Protein AF-A0A0S8B1C5-F1 (afdb_monomer_lite)

Radius of gyration: 39.67 Å; chains: 1; bounding box: 100×82×133 Å

Secondary structure (DSSP, 8-state):
-------------HHHHHHHHHHHHHHHHHHHHHHHHHHHHHHHHHHHHH---TT------TT------TT------TT-GGGTTHHHHTTSSSS------------------------------------PPPPP---------TTEEEEEEEEEEETTEEEEEEESGGGTT-BSPPEEE-TT-EEEEEEE-SSSS-B--EEGGGTEEPPPB-STT-EEEEEEE--TT--EEEEEE--STTTTTTT-EEEEEE---

pLDDT: mean 72.94, std 24.3, range [29.61, 98.94]

Sequence (257 aa):
MITKPQVVNRPHGLQWWSVRIAMAVCLLILGLGVIAWLVGQSAGSDLIKQYPALGQLVALSSNSQQVIAEKSGHDIALQQPELVVEAIHQLGETTSAVAQPPTLQIATTSPGLTPPFEVPAVAPSETPQVKPSPTPISSPTPSVPPDQQEFTLRTDFRDGKMIYVGVGGDIEGVVNPTLVVAPGTMVRAILVNGDGITHDLFFPDFDARTAEIGRKEQTAEVTFTVTADQVGTFVYYCTLPGHREAGQEGQFIVSER

Structure (mmCIF, N/CA/C/O backbone):
data_AF-A0A0S8B1C5-F1
#
_entry.id   AF-A0A0S8B1C5-F1
#
loop_
_atom_site.group_PDB
_atom_site.id
_atom_site.type_symbol
_atom_site.label_atom_id
_atom_site.label_alt_id
_atom_site.label_comp_id
_atom_site.label_asym_id
_atom_site.label_entity_id
_atom_site.label_seq_id
_atom_site.pdbx_PDB_ins_code
_atom_site.Cartn_x
_atom_site.Cartn_y
_atom_site.Cartn_z
_atom_site.occupancy
_atom_site.B_iso_or_equiv
_atom_site.auth_seq_id
_atom_site.auth_comp_id
_atom_site.auth_asym_id
_atom_site.auth_atom_id
_atom_site.pdbx_PDB_model_num
ATOM 1 N N . MET A 1 1 ? 7.953 -54.022 -98.652 1.00 45.19 1 MET A N 1
ATOM 2 C CA . MET A 1 1 ? 9.087 -53.294 -98.045 1.00 45.19 1 MET A CA 1
ATOM 3 C C . MET A 1 1 ? 8.500 -52.216 -97.151 1.00 45.19 1 MET A C 1
ATOM 5 O O . MET A 1 1 ? 7.876 -51.303 -97.666 1.00 45.19 1 MET A O 1
ATOM 9 N N . ILE A 1 2 ? 8.570 -52.395 -95.831 1.00 49.09 2 ILE A N 1
ATOM 10 C CA . ILE A 1 2 ? 7.983 -51.475 -94.846 1.00 49.09 2 ILE A CA 1
ATOM 11 C C . ILE A 1 2 ? 9.119 -50.593 -94.329 1.00 49.09 2 ILE A C 1
ATOM 13 O O . ILE A 1 2 ? 9.993 -51.059 -93.600 1.00 49.09 2 ILE A O 1
ATOM 17 N N . THR A 1 3 ? 9.138 -49.335 -94.752 1.00 53.88 3 THR A N 1
ATOM 18 C CA . THR A 1 3 ? 10.067 -48.311 -94.270 1.00 53.88 3 THR A CA 1
ATOM 19 C C . THR A 1 3 ? 9.580 -47.791 -92.921 1.00 53.88 3 THR A C 1
ATOM 21 O O . THR A 1 3 ? 8.537 -47.153 -92.810 1.00 53.88 3 THR A O 1
ATOM 24 N N . LYS A 1 4 ? 10.337 -48.099 -91.866 1.00 55.00 4 LYS A N 1
ATOM 25 C CA . LYS A 1 4 ? 10.095 -47.612 -90.505 1.00 55.00 4 LYS A CA 1
ATOM 26 C C . LYS A 1 4 ? 10.414 -46.105 -90.451 1.00 55.00 4 LYS A C 1
ATOM 28 O O . LYS A 1 4 ? 11.504 -45.731 -90.892 1.00 55.00 4 LYS A O 1
ATOM 33 N N . PRO A 1 5 ? 9.526 -45.238 -89.930 1.00 60.69 5 PRO A N 1
ATOM 34 C CA . PRO A 1 5 ? 9.819 -43.814 -89.824 1.00 60.69 5 PRO A CA 1
ATOM 35 C C . PRO A 1 5 ? 10.960 -43.595 -88.825 1.00 60.69 5 PRO A C 1
ATOM 37 O O . PRO A 1 5 ? 10.934 -44.098 -87.701 1.00 60.69 5 PRO A O 1
ATOM 40 N N . GLN A 1 6 ? 11.985 -42.864 -89.258 1.00 58.41 6 GLN A N 1
ATOM 41 C CA . GLN A 1 6 ? 13.095 -42.445 -88.411 1.00 58.41 6 GLN A CA 1
ATOM 42 C C . GLN A 1 6 ? 12.587 -41.370 -87.443 1.00 58.41 6 GLN A C 1
ATOM 44 O O . GLN A 1 6 ? 12.205 -40.277 -87.860 1.00 58.41 6 GLN A O 1
ATOM 49 N N . VAL A 1 7 ? 12.565 -41.685 -86.147 1.00 62.72 7 VAL A N 1
ATOM 50 C CA . VAL A 1 7 ? 12.299 -40.704 -85.089 1.00 62.72 7 VAL A CA 1
ATOM 51 C C . VAL A 1 7 ? 13.515 -39.785 -85.005 1.00 62.72 7 VAL A C 1
ATOM 53 O O . VAL A 1 7 ? 14.578 -40.184 -84.532 1.00 62.72 7 VAL A O 1
ATOM 56 N N . VAL A 1 8 ? 13.370 -38.554 -85.495 1.00 60.53 8 VAL A N 1
ATOM 57 C CA . VAL A 1 8 ? 14.394 -37.512 -85.363 1.00 60.53 8 VAL A CA 1
ATOM 58 C C . VAL A 1 8 ? 14.416 -37.055 -83.908 1.00 60.53 8 VAL A C 1
ATOM 60 O O . VAL A 1 8 ? 13.614 -36.224 -83.486 1.00 60.53 8 VAL A O 1
ATOM 63 N N . ASN A 1 9 ? 15.338 -37.617 -83.134 1.00 59.91 9 ASN A N 1
ATOM 64 C CA . ASN A 1 9 ? 15.596 -37.192 -81.768 1.00 59.91 9 ASN A CA 1
ATOM 65 C C . ASN A 1 9 ? 16.406 -35.886 -81.825 1.00 59.91 9 ASN A C 1
ATOM 67 O O . ASN A 1 9 ? 17.614 -35.906 -82.060 1.00 59.91 9 ASN A O 1
ATOM 71 N N . ARG A 1 10 ? 15.738 -34.731 -81.704 1.00 62.69 10 ARG A N 1
ATOM 72 C CA . ARG A 1 10 ? 16.422 -33.429 -81.641 1.00 62.69 10 ARG A CA 1
ATOM 73 C C . ARG A 1 10 ? 17.019 -33.269 -80.237 1.00 62.69 10 ARG A C 1
ATOM 75 O O . ARG A 1 10 ? 16.242 -33.210 -79.286 1.00 62.69 10 ARG A O 1
ATOM 82 N N . PRO A 1 11 ? 18.350 -33.189 -80.066 1.00 59.84 11 PRO A N 1
ATOM 83 C CA . PRO A 1 11 ? 18.926 -32.937 -78.753 1.00 59.84 11 PRO A CA 1
ATOM 84 C C . PRO A 1 11 ? 18.474 -31.552 -78.281 1.00 59.84 11 PRO A C 1
ATOM 86 O O . PRO A 1 11 ? 18.684 -30.548 -78.964 1.00 59.84 11 PRO A O 1
ATOM 89 N N . HIS A 1 12 ? 17.806 -31.496 -77.131 1.00 64.44 12 HIS A N 1
ATOM 90 C CA . HIS A 1 12 ? 17.427 -30.235 -76.508 1.00 64.44 12 HIS A CA 1
ATOM 91 C C . HIS A 1 12 ? 18.705 -29.472 -76.142 1.00 64.44 12 HIS A C 1
ATOM 93 O O . HIS A 1 12 ? 19.436 -29.868 -75.237 1.00 64.44 12 HIS A O 1
ATOM 99 N N . GLY A 1 13 ? 18.998 -28.408 -76.895 1.00 66.88 13 GLY A N 1
ATOM 100 C CA . GLY A 1 13 ? 20.177 -27.575 -76.683 1.00 66.88 13 GLY A CA 1
ATOM 101 C C . GLY A 1 13 ? 20.188 -26.928 -75.298 1.00 66.88 13 GLY A C 1
ATOM 102 O O . GLY A 1 13 ? 19.155 -26.823 -74.638 1.00 66.88 13 GLY A O 1
ATOM 103 N N . LEU A 1 14 ? 21.363 -26.458 -74.879 1.00 63.81 14 LEU A N 1
ATOM 104 C CA . LEU A 1 14 ? 21.627 -25.851 -73.568 1.00 63.81 14 LEU A CA 1
ATOM 105 C C . LEU A 1 14 ? 20.573 -24.798 -73.157 1.00 63.81 14 LEU A C 1
ATOM 107 O O . LEU A 1 14 ? 20.178 -24.740 -71.998 1.00 63.81 14 LEU A O 1
ATOM 111 N N . GLN A 1 15 ? 20.025 -24.055 -74.125 1.00 67.06 15 GLN A N 1
ATOM 112 C CA . GLN A 1 15 ? 18.958 -23.069 -73.918 1.00 67.06 15 GLN A CA 1
ATOM 113 C C . GLN A 1 15 ? 17.639 -23.664 -73.391 1.00 67.06 15 GLN A C 1
ATOM 115 O O . GLN A 1 15 ? 16.943 -23.019 -72.611 1.00 67.06 15 GLN A O 1
ATOM 120 N N . TRP A 1 16 ? 17.297 -24.901 -73.758 1.00 67.69 16 TRP A N 1
ATOM 121 C CA . TRP A 1 16 ? 16.102 -25.588 -73.256 1.00 67.69 16 TRP A CA 1
ATOM 122 C C . TRP A 1 16 ? 16.240 -25.953 -71.774 1.00 67.69 16 TRP A C 1
ATOM 124 O O . TRP A 1 16 ? 15.289 -25.812 -71.005 1.00 67.69 16 TRP A O 1
ATOM 134 N N . TRP A 1 17 ? 17.440 -26.361 -71.355 1.00 68.00 17 TRP A N 1
ATOM 135 C CA . TRP A 1 17 ? 17.747 -26.610 -69.947 1.00 68.00 17 TRP A CA 1
ATOM 136 C C . TRP A 1 17 ? 17.764 -25.315 -69.135 1.00 68.00 17 TRP A C 1
ATOM 138 O O . TRP A 1 17 ? 17.164 -25.268 -68.063 1.00 68.00 17 TRP A O 1
ATOM 148 N N . SER A 1 18 ? 18.354 -24.241 -69.668 1.00 73.12 18 SER A N 1
ATOM 149 C CA . SER A 1 18 ? 18.382 -22.935 -68.997 1.00 73.12 18 SER A CA 1
ATOM 150 C C . SER A 1 18 ? 16.980 -22.388 -68.716 1.00 73.12 18 SER A C 1
ATOM 152 O O . SER A 1 18 ? 16.718 -21.933 -67.605 1.00 73.12 18 SER A O 1
ATOM 154 N N . VAL A 1 19 ? 16.052 -22.488 -69.675 1.00 80.12 19 VAL A N 1
ATOM 155 C CA . VAL A 1 19 ? 14.668 -22.013 -69.492 1.00 80.12 19 VAL A CA 1
ATOM 156 C C . VAL A 1 19 ? 13.924 -22.837 -68.438 1.00 80.12 19 VAL A C 1
ATOM 158 O O . VAL A 1 19 ? 13.207 -22.277 -67.612 1.00 80.12 19 VAL A O 1
ATOM 161 N N . ARG A 1 20 ? 14.112 -24.162 -68.402 1.00 80.12 20 ARG A N 1
ATOM 162 C CA . ARG A 1 20 ? 13.442 -25.017 -67.406 1.00 80.12 20 ARG A CA 1
ATOM 163 C C . ARG A 1 20 ? 13.992 -24.825 -65.997 1.00 80.12 20 ARG A C 1
ATOM 165 O O . ARG A 1 20 ? 13.208 -24.819 -65.051 1.00 80.12 20 ARG A O 1
ATOM 172 N N . ILE A 1 21 ? 15.301 -24.616 -65.860 1.00 83.25 21 ILE A N 1
ATOM 173 C CA . ILE A 1 21 ? 15.921 -24.292 -64.570 1.00 83.25 21 ILE A CA 1
ATOM 174 C C . ILE A 1 21 ? 15.428 -22.926 -64.082 1.00 83.25 21 ILE A C 1
ATOM 176 O O . ILE A 1 21 ? 15.002 -22.816 -62.937 1.00 83.25 21 ILE A O 1
ATOM 180 N N . ALA A 1 22 ? 15.402 -21.908 -64.949 1.00 83.38 22 ALA A N 1
ATOM 181 C CA . ALA A 1 22 ? 14.905 -20.582 -64.587 1.00 83.38 22 ALA A CA 1
ATOM 182 C C . ALA A 1 22 ? 13.436 -20.619 -64.126 1.00 83.38 22 ALA A C 1
ATOM 184 O O . ALA A 1 22 ? 13.095 -20.023 -63.106 1.00 83.38 22 ALA A O 1
ATOM 185 N N . MET A 1 23 ? 12.580 -21.378 -64.819 1.00 85.06 23 MET A N 1
ATOM 186 C CA . MET A 1 23 ? 11.180 -21.564 -64.421 1.00 85.06 23 MET A CA 1
ATOM 187 C C . MET A 1 23 ? 11.043 -22.295 -63.079 1.00 85.06 23 MET A C 1
ATOM 189 O O . MET A 1 23 ? 10.234 -21.891 -62.248 1.00 85.06 23 MET A O 1
ATOM 193 N N . ALA A 1 24 ? 11.845 -23.336 -62.832 1.00 86.69 24 ALA A N 1
ATOM 194 C CA . ALA A 1 24 ? 11.823 -24.065 -61.563 1.00 86.69 24 ALA A CA 1
ATOM 195 C C . ALA A 1 24 ? 12.279 -23.189 -60.383 1.00 86.69 24 ALA A C 1
ATOM 197 O O . ALA A 1 24 ? 11.642 -23.199 -59.333 1.00 86.69 24 ALA A O 1
ATOM 198 N N . VAL A 1 25 ? 13.334 -22.388 -60.570 1.00 89.75 25 VAL A N 1
ATOM 199 C CA . VAL A 1 25 ? 13.818 -21.433 -59.560 1.00 89.75 25 VAL A CA 1
ATOM 200 C C . VAL A 1 25 ? 12.777 -20.345 -59.295 1.00 89.75 25 VAL A C 1
ATOM 202 O O . VAL A 1 25 ? 12.513 -20.023 -58.140 1.00 89.75 25 VAL A O 1
ATOM 205 N N . CYS A 1 26 ? 12.127 -19.824 -60.339 1.00 89.38 26 CYS A N 1
ATOM 206 C CA . CYS A 1 26 ? 11.073 -18.822 -60.193 1.00 89.38 26 CYS A CA 1
ATOM 207 C C . CYS A 1 26 ? 9.877 -19.365 -59.390 1.00 89.38 26 CYS A C 1
ATOM 209 O O . CYS A 1 26 ? 9.409 -18.705 -58.465 1.00 89.38 26 CYS A O 1
ATOM 211 N N . LEU A 1 27 ? 9.441 -20.601 -59.661 1.00 91.25 27 LEU A N 1
ATOM 212 C CA . LEU A 1 27 ? 8.375 -21.255 -58.893 1.00 91.25 27 LEU A CA 1
ATOM 213 C C . LEU A 1 27 ? 8.768 -21.512 -57.431 1.00 91.25 27 LEU A C 1
ATOM 215 O O . LEU A 1 27 ? 7.936 -21.345 -56.542 1.00 91.25 27 LEU A O 1
ATOM 219 N N . LEU A 1 28 ? 10.029 -21.868 -57.168 1.00 90.94 28 LEU A N 1
ATOM 220 C CA . LEU A 1 28 ? 10.547 -22.039 -55.808 1.00 90.94 28 LEU A CA 1
ATOM 221 C C . LEU A 1 28 ? 10.536 -20.720 -55.025 1.00 90.94 2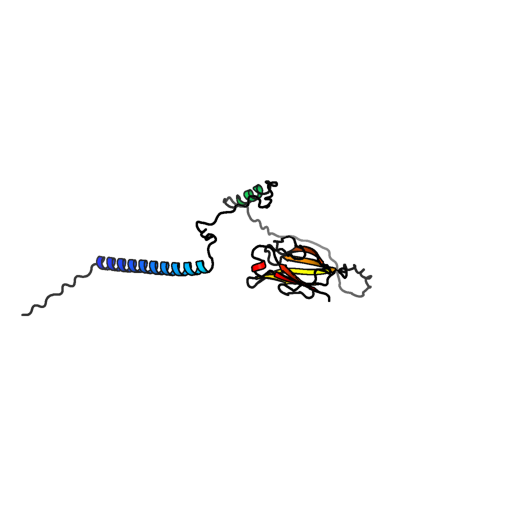8 LEU A C 1
ATOM 223 O O . LEU A 1 28 ? 10.084 -20.691 -53.883 1.00 90.94 28 LEU A O 1
ATOM 227 N N . ILE A 1 29 ? 10.975 -19.624 -55.648 1.00 90.69 29 ILE A N 1
ATOM 228 C CA . ILE A 1 29 ? 10.978 -18.291 -55.029 1.00 90.69 29 ILE A CA 1
ATOM 229 C C . ILE A 1 29 ? 9.547 -17.826 -54.736 1.00 90.69 29 ILE A C 1
ATOM 231 O O . ILE A 1 29 ? 9.270 -17.352 -53.635 1.00 90.69 29 ILE A O 1
ATOM 235 N N . LEU A 1 30 ? 8.620 -18.010 -55.683 1.00 91.94 30 LEU A N 1
ATOM 236 C CA . LEU A 1 30 ? 7.208 -17.677 -55.479 1.00 91.94 30 LEU A CA 1
ATOM 237 C C . LEU A 1 30 ? 6.582 -18.521 -54.359 1.00 91.94 30 LEU A C 1
ATOM 239 O O . LEU A 1 30 ? 5.872 -17.982 -53.514 1.00 91.94 30 LEU A O 1
ATOM 243 N N . GLY A 1 31 ? 6.889 -19.820 -54.303 1.00 91.31 31 GLY A N 1
ATOM 244 C CA . GLY A 1 31 ? 6.427 -20.708 -53.235 1.00 91.31 31 GLY A CA 1
ATOM 245 C C . GLY A 1 31 ? 6.935 -20.291 -51.853 1.00 91.31 31 GLY A C 1
ATOM 246 O O . GLY A 1 31 ? 6.148 -20.201 -50.912 1.00 91.31 31 GLY A O 1
ATOM 247 N N . LEU A 1 32 ? 8.226 -19.963 -51.732 1.00 91.69 32 LEU A N 1
ATOM 248 C CA . LEU A 1 32 ? 8.809 -19.463 -50.482 1.00 91.69 32 LEU A CA 1
ATOM 249 C C . LEU A 1 32 ? 8.191 -18.125 -50.053 1.00 91.69 32 LEU A C 1
ATOM 251 O O . LEU A 1 32 ? 7.929 -17.934 -48.868 1.00 91.69 32 LEU A O 1
ATOM 255 N N . GLY A 1 33 ? 7.895 -17.231 -51.002 1.00 89.62 33 GLY A N 1
ATOM 256 C CA . GLY A 1 33 ? 7.201 -15.970 -50.727 1.00 89.62 33 GLY A CA 1
ATOM 257 C C . GLY A 1 33 ? 5.788 -16.173 -50.172 1.00 89.62 33 GLY A C 1
ATOM 258 O O . GLY A 1 33 ? 5.412 -15.520 -49.201 1.00 89.62 33 GLY A O 1
ATOM 259 N N . VAL A 1 34 ? 5.024 -17.120 -50.727 1.00 89.50 34 VAL A N 1
ATOM 260 C CA . VAL A 1 34 ? 3.681 -17.464 -50.224 1.00 89.50 34 VAL A CA 1
ATOM 261 C C . VAL A 1 34 ? 3.753 -18.069 -48.822 1.00 89.50 34 VAL A C 1
ATOM 263 O O . VAL A 1 34 ? 2.958 -17.699 -47.962 1.00 89.50 34 VAL A O 1
ATOM 266 N N . ILE A 1 35 ? 4.723 -18.948 -48.557 1.00 85.31 35 ILE A N 1
ATOM 267 C CA . ILE A 1 35 ? 4.921 -19.534 -47.222 1.00 85.31 35 ILE A CA 1
ATOM 268 C C . ILE A 1 35 ? 5.288 -18.445 -46.206 1.00 85.31 35 ILE A C 1
ATOM 270 O O . ILE A 1 35 ? 4.682 -18.384 -45.139 1.00 85.31 35 ILE A O 1
ATOM 274 N N . ALA A 1 36 ? 6.218 -17.545 -46.542 1.00 81.69 36 ALA A N 1
ATOM 275 C CA . ALA A 1 36 ? 6.588 -16.427 -45.676 1.00 81.69 36 ALA A CA 1
ATOM 276 C C . ALA A 1 36 ? 5.401 -15.483 -45.407 1.00 81.69 36 ALA A C 1
ATOM 278 O O . ALA A 1 36 ? 5.208 -15.041 -44.276 1.00 81.69 36 ALA A O 1
ATOM 279 N N . TRP A 1 37 ? 4.564 -15.219 -46.414 1.00 80.44 37 TRP A N 1
ATOM 280 C CA . TRP A 1 37 ? 3.353 -14.407 -46.267 1.00 80.44 37 TRP A CA 1
ATOM 281 C C . TRP A 1 37 ? 2.279 -15.082 -45.396 1.00 80.44 37 TRP A C 1
ATOM 283 O O . TRP A 1 37 ? 1.629 -14.413 -44.592 1.00 80.44 37 TRP A O 1
ATOM 293 N N . LEU A 1 38 ? 2.112 -16.403 -45.508 1.00 79.75 38 LEU A N 1
ATOM 294 C CA . LEU A 1 38 ? 1.193 -17.175 -44.664 1.00 79.75 38 LEU A CA 1
ATOM 295 C C . LEU A 1 38 ? 1.660 -17.220 -43.200 1.00 79.75 38 LEU A C 1
ATOM 297 O O . LEU A 1 38 ? 0.854 -16.991 -42.301 1.00 79.75 38 LEU A O 1
ATOM 301 N N . VAL A 1 39 ? 2.957 -17.439 -42.957 1.00 77.44 39 VAL A N 1
ATOM 302 C CA . VAL A 1 39 ? 3.548 -17.393 -41.604 1.00 77.44 39 VAL A CA 1
ATOM 303 C C . VAL A 1 39 ? 3.475 -15.977 -41.014 1.00 77.44 39 VAL A C 1
ATOM 305 O O . VAL A 1 39 ? 3.194 -15.810 -39.828 1.00 77.44 39 VAL A O 1
ATOM 308 N N . GLY A 1 40 ? 3.657 -14.940 -41.838 1.00 71.06 40 GLY A N 1
ATOM 309 C CA . GLY A 1 40 ? 3.477 -13.547 -41.422 1.00 71.06 40 GLY A CA 1
ATOM 310 C C . GLY A 1 40 ? 2.039 -13.226 -40.998 1.00 71.06 40 GLY A C 1
ATOM 311 O O . GLY A 1 40 ? 1.833 -12.527 -40.007 1.00 71.06 40 GLY A O 1
ATOM 312 N N . GLN A 1 41 ? 1.037 -13.779 -41.689 1.00 72.56 41 GLN A N 1
ATOM 313 C CA . GLN A 1 41 ? -0.368 -13.629 -41.295 1.00 72.56 41 GLN A CA 1
ATOM 314 C C . GLN A 1 41 ? -0.706 -14.335 -39.980 1.00 72.56 41 GLN A C 1
ATOM 316 O O . GLN A 1 41 ? -1.428 -13.757 -39.166 1.00 72.56 41 GLN A O 1
ATOM 321 N N . SER A 1 42 ? -0.185 -15.545 -39.738 1.00 65.69 42 SER A N 1
ATOM 322 C CA . SER A 1 42 ? -0.440 -16.242 -38.470 1.00 65.69 42 SER A CA 1
ATOM 323 C C . SER A 1 42 ? 0.204 -15.504 -37.293 1.00 65.69 42 SER A C 1
ATOM 325 O O . SER A 1 42 ? -0.474 -15.234 -36.304 1.00 65.69 42 SER A O 1
ATOM 327 N N . ALA A 1 43 ? 1.462 -15.069 -37.440 1.00 58.03 43 ALA A N 1
ATOM 328 C CA . ALA A 1 43 ? 2.175 -14.316 -36.406 1.00 58.03 43 ALA A CA 1
ATOM 329 C C . ALA A 1 43 ? 1.524 -12.952 -36.104 1.00 58.03 43 ALA A C 1
ATOM 331 O O . ALA A 1 43 ? 1.434 -12.555 -34.943 1.00 58.03 43 ALA A O 1
ATOM 332 N N . GLY A 1 44 ? 1.010 -12.251 -37.122 1.00 55.59 44 GLY A N 1
ATOM 333 C CA . GLY A 1 44 ? 0.262 -11.005 -36.924 1.00 55.59 44 GLY A CA 1
ATOM 334 C C . GLY A 1 44 ? -1.046 -11.205 -36.150 1.00 55.59 44 GLY A C 1
ATOM 335 O O . GLY A 1 44 ? -1.416 -10.359 -35.341 1.00 55.59 44 GLY A O 1
ATOM 336 N N . SER A 1 45 ? -1.727 -12.339 -36.343 1.00 58.41 45 SER A N 1
ATOM 337 C CA . SER A 1 45 ? -3.011 -12.614 -35.685 1.00 58.41 45 SER A CA 1
ATOM 338 C C . SER A 1 45 ? -2.888 -12.958 -34.197 1.00 58.41 45 SER A C 1
ATOM 340 O O . SER A 1 45 ? -3.776 -12.606 -33.419 1.00 58.41 45 SER A O 1
ATOM 342 N N . ASP A 1 46 ? -1.781 -13.582 -33.788 1.00 57.72 46 ASP A N 1
ATOM 343 C CA . ASP A 1 46 ? -1.532 -13.932 -32.386 1.00 57.72 46 ASP A CA 1
ATOM 344 C C . ASP A 1 46 ? -0.979 -12.738 -31.593 1.00 57.72 46 ASP A C 1
ATOM 346 O O . ASP A 1 46 ? -1.385 -12.512 -30.453 1.00 57.72 46 ASP A O 1
ATOM 350 N N . LEU A 1 47 ? -0.162 -11.882 -32.222 1.00 51.31 47 LEU A N 1
ATOM 351 C CA . LEU A 1 47 ? 0.319 -10.646 -31.595 1.00 51.31 47 LEU A CA 1
ATOM 352 C C . LEU A 1 47 ? -0.797 -9.611 -31.382 1.00 51.31 47 LEU A C 1
ATOM 354 O O . LEU A 1 47 ? -0.803 -8.944 -30.353 1.00 51.31 47 LEU A O 1
ATOM 358 N N . ILE A 1 48 ? -1.776 -9.512 -32.291 1.00 53.38 48 ILE A N 1
ATOM 359 C CA . ILE A 1 48 ? -2.933 -8.605 -32.138 1.00 53.38 48 ILE A CA 1
ATOM 360 C C . ILE A 1 48 ? -3.876 -9.063 -31.014 1.00 53.38 48 ILE A C 1
ATOM 362 O O . ILE A 1 48 ? -4.488 -8.231 -30.348 1.00 53.38 48 ILE A O 1
ATOM 366 N N . LYS A 1 49 ? -3.986 -10.374 -30.766 1.00 55.38 49 LYS A N 1
ATOM 367 C CA . LYS A 1 49 ? -4.768 -10.903 -29.635 1.00 55.38 49 LYS A CA 1
ATOM 368 C C . LYS A 1 49 ? -4.072 -10.687 -28.293 1.00 55.38 49 LYS A C 1
ATOM 370 O O . LYS A 1 49 ? -4.754 -10.552 -27.283 1.00 55.38 49 LYS A O 1
ATOM 375 N N . GLN A 1 50 ? -2.740 -10.668 -28.288 1.00 51.66 50 GLN A N 1
ATOM 376 C CA . GLN A 1 50 ? -1.941 -10.535 -27.072 1.00 51.66 50 GLN A CA 1
ATOM 377 C C . GLN A 1 50 ? -1.591 -9.076 -26.733 1.00 51.66 50 GLN A C 1
ATOM 379 O O . GLN A 1 50 ? -1.397 -8.760 -25.562 1.00 51.66 50 GLN A O 1
ATOM 384 N N . TYR A 1 51 ? -1.583 -8.181 -27.729 1.00 51.84 51 TYR A N 1
ATOM 385 C CA . TYR A 1 51 ? -1.332 -6.746 -27.575 1.00 51.84 51 TYR A CA 1
ATOM 386 C C . TYR A 1 51 ? -2.217 -5.928 -28.537 1.00 51.84 51 TYR A C 1
ATOM 388 O O . TYR A 1 51 ? -1.801 -5.641 -29.665 1.00 51.84 51 TYR A O 1
ATOM 396 N N . PRO A 1 52 ? -3.433 -5.504 -28.144 1.00 53.38 52 PRO A N 1
ATOM 397 C CA . PRO A 1 52 ? -4.143 -4.493 -28.917 1.00 53.38 52 PRO A CA 1
ATOM 398 C C . PRO A 1 52 ? -3.335 -3.186 -28.878 1.00 53.38 52 PRO A C 1
ATOM 400 O O . PRO A 1 52 ? -2.989 -2.683 -27.810 1.00 53.38 52 PRO A O 1
ATOM 403 N N . ALA A 1 53 ? -2.991 -2.645 -30.047 1.00 50.81 53 ALA A N 1
ATOM 404 C CA . ALA A 1 53 ? -2.221 -1.410 -30.146 1.00 50.81 53 ALA A CA 1
ATOM 405 C C . ALA A 1 53 ? -2.956 -0.224 -29.484 1.00 50.81 53 ALA A C 1
ATOM 407 O O . ALA A 1 53 ? -4.175 -0.087 -29.615 1.00 50.81 53 ALA A O 1
ATOM 408 N N . LEU A 1 54 ? -2.180 0.675 -28.862 1.00 45.69 54 LEU A N 1
ATOM 409 C CA . LEU A 1 54 ? -2.554 1.953 -28.217 1.00 45.69 54 LEU A CA 1
ATOM 410 C C . LEU A 1 54 ? -3.153 3.014 -29.179 1.00 45.69 54 LEU A C 1
ATOM 412 O O . LEU A 1 54 ? -2.908 4.209 -29.042 1.00 45.69 54 LEU A O 1
ATOM 416 N N . GLY A 1 55 ? -3.920 2.593 -30.184 1.00 46.06 55 GLY A N 1
ATOM 417 C CA . GLY A 1 55 ? -4.491 3.460 -31.218 1.00 46.06 55 GLY A CA 1
ATOM 418 C C . GLY A 1 55 ? -5.926 3.125 -31.624 1.00 46.06 55 GLY A C 1
ATOM 419 O O . GLY A 1 55 ? -6.519 3.893 -32.372 1.00 46.06 55 GLY A O 1
ATOM 420 N N . GLN A 1 56 ? -6.527 2.041 -31.121 1.00 41.72 56 GLN A N 1
ATOM 421 C CA . GLN A 1 56 ? -7.975 1.829 -31.246 1.00 41.72 56 GLN A CA 1
ATOM 422 C C . GLN A 1 56 ? -8.705 2.363 -30.016 1.00 41.72 56 GLN A C 1
ATOM 424 O O . GLN A 1 56 ? -9.434 1.667 -29.314 1.00 41.72 56 GLN A O 1
ATOM 429 N N . LEU A 1 57 ? -8.501 3.659 -29.785 1.00 39.53 57 LEU A N 1
ATOM 430 C CA . LEU A 1 57 ? -9.507 4.478 -29.139 1.00 39.53 57 LEU A CA 1
ATOM 431 C C . LEU A 1 57 ? -10.775 4.366 -29.982 1.00 39.53 57 LEU A C 1
ATOM 433 O O . LEU A 1 57 ? -10.774 4.711 -31.160 1.00 39.53 57 LEU A O 1
ATOM 437 N N . VAL A 1 58 ? -11.816 3.821 -29.358 1.00 42.25 58 VAL A N 1
ATOM 438 C CA . VAL A 1 58 ? -13.202 4.270 -29.478 1.00 42.25 58 VAL A CA 1
ATOM 439 C C . VAL A 1 58 ? -13.530 4.816 -30.867 1.00 42.25 58 VAL A C 1
ATOM 441 O O . VAL A 1 58 ? -13.342 5.997 -31.157 1.00 42.25 58 VAL A O 1
ATOM 444 N N . ALA A 1 59 ? -14.103 3.957 -31.709 1.00 42.06 59 ALA A N 1
ATOM 445 C CA . ALA A 1 59 ? -15.018 4.422 -32.735 1.00 42.06 59 ALA A CA 1
ATOM 446 C C . ALA A 1 59 ? -16.118 5.222 -32.019 1.00 42.06 59 ALA A C 1
ATOM 448 O O . ALA A 1 59 ? -17.072 4.662 -31.478 1.00 42.06 59 ALA A O 1
ATOM 449 N N . LEU A 1 60 ? -15.923 6.538 -31.943 1.00 39.72 60 LEU A N 1
ATOM 450 C CA . LEU A 1 60 ? -16.940 7.481 -31.527 1.00 39.72 60 LEU A CA 1
ATOM 451 C C . LEU A 1 60 ? -18.087 7.302 -32.518 1.00 39.72 60 LEU A C 1
ATOM 453 O O . LEU A 1 60 ? -17.984 7.641 -33.697 1.00 39.72 60 LEU A O 1
ATOM 457 N N . SER A 1 61 ? -19.162 6.687 -32.029 1.00 48.06 61 SER A N 1
ATOM 458 C CA . SER A 1 61 ? -20.477 6.754 -32.650 1.00 48.06 61 SER A CA 1
ATOM 459 C C . SER A 1 61 ? -20.728 8.202 -33.057 1.00 48.06 61 SER A C 1
ATOM 461 O O . SER A 1 61 ? -20.555 9.115 -32.249 1.00 48.06 61 SER A O 1
ATOM 463 N N . SER A 1 62 ? -21.141 8.416 -34.304 1.00 49.66 62 SER A N 1
ATOM 464 C CA . SER A 1 62 ? -21.297 9.729 -34.942 1.00 49.66 62 SER A CA 1
ATOM 465 C C . SER A 1 62 ? -22.342 10.653 -34.286 1.00 49.66 62 SER A C 1
ATOM 467 O O . SER A 1 62 ? -22.670 11.687 -34.853 1.00 49.66 62 SER A O 1
ATOM 469 N N . ASN A 1 63 ? -22.859 10.291 -33.106 1.00 49.69 63 ASN A N 1
ATOM 470 C CA . ASN A 1 63 ? -23.852 11.023 -32.323 1.00 49.69 63 ASN A CA 1
ATOM 471 C C . ASN A 1 63 ? -23.465 11.233 -30.842 1.00 49.69 63 ASN A C 1
ATOM 473 O O . ASN A 1 63 ? -24.320 11.639 -30.056 1.00 49.69 63 ASN A O 1
ATOM 477 N N . SER A 1 64 ? -22.226 10.968 -30.404 1.00 46.03 64 SER A N 1
ATOM 478 C CA . SER A 1 64 ? -21.838 11.292 -29.020 1.00 46.03 64 SER A CA 1
ATOM 479 C C . SER A 1 64 ? -21.473 12.773 -28.884 1.00 46.03 64 SER A C 1
ATOM 481 O O . SER A 1 64 ? -20.467 13.227 -29.428 1.00 46.03 64 SER A O 1
ATOM 483 N N . GLN A 1 65 ? -22.286 13.523 -28.142 1.00 46.66 65 GLN A N 1
ATOM 484 C CA . GLN A 1 65 ? -22.035 14.923 -27.813 1.00 46.66 65 GLN A CA 1
ATOM 485 C C . GLN A 1 65 ? -20.822 15.021 -26.872 1.00 46.66 65 GLN A C 1
ATOM 487 O O . GLN A 1 65 ? -20.842 14.496 -25.759 1.00 46.66 65 GLN A O 1
ATOM 492 N N . GLN A 1 66 ? -19.750 15.666 -27.334 1.00 46.22 66 GLN A N 1
ATOM 493 C CA . GLN A 1 66 ? -18.550 15.920 -26.540 1.00 46.22 66 GLN A CA 1
ATOM 494 C C . GLN A 1 66 ? -18.870 16.962 -25.461 1.00 46.22 66 GLN A C 1
ATOM 496 O O . GLN A 1 66 ? -19.203 18.103 -25.778 1.00 46.22 66 GLN A O 1
ATOM 501 N N . VAL A 1 67 ? -18.760 16.584 -24.188 1.00 45.16 67 VAL A N 1
ATOM 502 C CA . VAL A 1 67 ? -18.822 17.530 -23.067 1.00 45.16 67 VAL A CA 1
ATOM 503 C C . VAL A 1 67 ? -17.390 17.897 -22.690 1.00 45.16 67 VAL A C 1
ATOM 505 O O . VAL A 1 67 ? -16.644 17.063 -22.184 1.00 45.16 67 VAL A O 1
ATOM 508 N N . ILE A 1 68 ? -16.993 19.138 -22.974 1.00 54.22 68 ILE A N 1
ATOM 509 C CA . ILE A 1 68 ? -15.704 19.700 -22.557 1.00 54.22 68 ILE A CA 1
ATOM 510 C C . ILE A 1 68 ? -15.893 20.275 -21.152 1.00 54.22 68 ILE A C 1
ATOM 512 O O . ILE A 1 68 ? -16.677 21.200 -20.951 1.00 54.22 68 ILE A O 1
ATOM 516 N N . ALA A 1 69 ? -15.198 19.714 -20.165 1.00 48.50 69 ALA A N 1
ATOM 517 C CA . ALA A 1 69 ? -15.178 20.263 -18.816 1.00 48.50 69 ALA A CA 1
ATOM 518 C C . ALA A 1 69 ? -14.190 21.441 -18.761 1.00 48.50 69 ALA A C 1
ATOM 520 O O . ALA A 1 69 ? -12.991 21.246 -18.593 1.00 48.50 69 ALA A O 1
ATOM 521 N N . GLU A 1 70 ? -14.688 22.673 -18.876 1.00 47.06 70 GLU A N 1
ATOM 522 C CA . GLU A 1 70 ? -13.870 23.902 -18.836 1.00 47.06 70 GLU A CA 1
ATOM 523 C C . GLU A 1 70 ? -13.327 24.252 -17.432 1.00 47.06 70 GLU A C 1
ATOM 525 O O . GLU A 1 7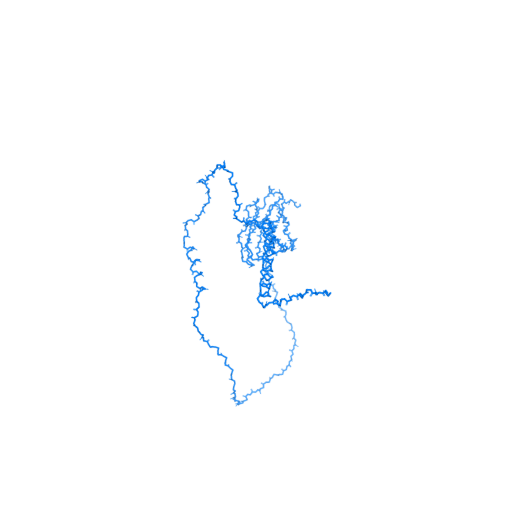0 ? -12.696 25.288 -17.236 1.00 47.06 70 GLU A O 1
ATOM 530 N N . LYS A 1 71 ? -13.550 23.390 -16.432 1.00 51.03 71 LYS A N 1
ATOM 531 C CA . LYS A 1 71 ? -13.060 23.573 -15.059 1.00 51.03 71 LYS A CA 1
ATOM 532 C C . LYS A 1 71 ? -12.606 22.251 -14.430 1.00 51.03 71 LYS A C 1
ATOM 534 O O . LYS A 1 71 ? -13.115 21.827 -13.398 1.00 51.03 71 LYS A O 1
ATOM 539 N N . SER A 1 72 ? -11.648 21.580 -15.067 1.00 46.16 72 SER A N 1
ATOM 540 C CA . SER A 1 72 ? -10.847 20.556 -14.384 1.00 46.16 72 SER A CA 1
ATOM 541 C C . SER A 1 72 ? -9.782 21.265 -13.546 1.00 46.16 72 SER A C 1
ATOM 543 O O . SER A 1 72 ? -8.909 21.929 -14.099 1.00 46.16 72 SER A O 1
ATOM 545 N N . GLY A 1 73 ? -9.874 21.176 -12.219 1.00 45.12 73 GLY A N 1
ATOM 546 C CA . GLY A 1 73 ? -8.910 21.753 -11.274 1.00 45.12 73 GLY A CA 1
ATOM 547 C C . GLY A 1 73 ? -7.594 20.973 -11.196 1.00 45.12 73 GLY A C 1
ATOM 548 O O . GLY A 1 73 ? -7.195 20.576 -10.109 1.00 45.12 73 GLY A O 1
ATOM 549 N N . HIS A 1 74 ? -6.945 20.716 -12.332 1.00 42.72 74 HIS A N 1
ATOM 550 C CA . HIS A 1 74 ? -5.560 20.246 -12.359 1.00 42.72 74 HIS A CA 1
ATOM 551 C C . HIS A 1 74 ? -4.638 21.461 -12.492 1.00 42.72 74 HIS A C 1
ATOM 553 O O . HIS A 1 74 ? -4.481 22.009 -13.583 1.00 42.72 74 HIS A O 1
ATOM 559 N N . ASP A 1 75 ? -4.038 21.881 -11.378 1.00 44.06 75 ASP A N 1
ATOM 560 C CA . ASP A 1 75 ? -2.937 22.843 -11.378 1.00 44.06 75 ASP A CA 1
ATOM 561 C C . ASP A 1 75 ? -1.718 22.210 -12.061 1.00 44.06 75 ASP A C 1
ATOM 563 O O . ASP A 1 75 ? -0.922 21.491 -11.457 1.00 44.06 75 ASP A O 1
ATOM 567 N N . ILE A 1 76 ? -1.557 22.486 -13.354 1.00 49.00 76 ILE A N 1
ATOM 568 C CA . ILE A 1 76 ? -0.250 22.393 -13.998 1.00 49.00 76 ILE A CA 1
ATOM 569 C C . ILE A 1 76 ? 0.572 23.527 -13.389 1.00 49.00 76 ILE A C 1
ATOM 571 O O . ILE A 1 76 ? 0.288 24.699 -13.636 1.00 49.00 76 ILE A O 1
ATOM 575 N N . ALA A 1 77 ? 1.558 23.185 -12.562 1.00 42.09 77 ALA A N 1
ATOM 576 C CA . ALA A 1 77 ? 2.454 24.139 -11.920 1.00 42.09 77 ALA A CA 1
ATOM 577 C C . ALA A 1 77 ? 3.237 24.954 -12.973 1.00 42.09 77 ALA A C 1
ATOM 579 O O . ALA A 1 77 ? 4.345 24.613 -13.374 1.00 42.09 77 ALA A O 1
ATOM 580 N N . LEU A 1 78 ? 2.648 26.066 -13.417 1.00 50.75 78 LEU A N 1
ATOM 581 C CA . LEU A 1 78 ? 3.165 27.001 -14.424 1.00 50.75 78 LEU A CA 1
ATOM 582 C C . LEU A 1 78 ? 4.235 27.969 -13.874 1.00 50.75 78 LEU A C 1
ATOM 584 O O . LEU A 1 78 ? 4.550 28.966 -14.517 1.00 50.75 78 LEU A O 1
ATOM 588 N N . GLN A 1 79 ? 4.789 27.720 -12.682 1.00 46.78 79 GLN A N 1
ATOM 589 C CA . GLN A 1 79 ? 5.628 28.688 -11.956 1.00 46.78 79 GLN A CA 1
ATOM 590 C C . GLN A 1 79 ? 7.076 28.238 -11.694 1.00 46.78 79 GLN A C 1
ATOM 592 O O . GLN A 1 79 ? 7.790 28.917 -10.961 1.00 46.78 79 GLN A O 1
ATOM 597 N N . GLN A 1 80 ? 7.557 27.158 -12.324 1.00 47.94 80 GLN A N 1
ATOM 598 C CA . GLN A 1 80 ? 8.984 26.789 -12.293 1.00 47.94 80 GLN A CA 1
ATOM 599 C C . GLN A 1 80 ? 9.509 26.337 -13.673 1.00 47.94 80 GLN A C 1
ATOM 601 O O . GLN A 1 80 ? 9.701 25.146 -13.904 1.00 47.94 80 GLN A O 1
ATOM 606 N N . PRO A 1 81 ? 9.757 27.271 -14.612 1.00 47.91 81 PRO A N 1
ATOM 607 C CA . PRO A 1 81 ? 10.251 26.940 -15.954 1.00 47.91 81 PRO A CA 1
ATOM 608 C C . PRO A 1 81 ? 11.740 26.536 -16.027 1.00 47.91 81 PRO A C 1
ATOM 610 O O . PRO A 1 81 ? 12.169 26.006 -17.048 1.00 47.91 81 PRO A O 1
ATOM 613 N N . GLU A 1 82 ? 12.535 26.723 -14.968 1.00 51.56 82 GLU A N 1
ATOM 614 C CA . GLU A 1 82 ? 13.996 26.499 -15.011 1.00 51.56 82 GLU A CA 1
ATOM 615 C C . GLU A 1 82 ? 14.425 25.021 -14.887 1.00 51.56 82 GLU A C 1
ATOM 617 O O . GLU A 1 82 ? 15.585 24.697 -15.118 1.00 51.56 82 GLU A O 1
ATOM 622 N N . LEU A 1 83 ? 13.513 24.090 -14.576 1.00 49.94 83 LEU A N 1
ATOM 623 C CA . LEU A 1 83 ? 13.845 22.655 -14.469 1.00 49.94 83 LEU A CA 1
ATOM 624 C C . LEU A 1 83 ? 13.575 21.842 -15.746 1.00 49.94 83 LEU A C 1
ATOM 626 O O . LEU A 1 83 ? 13.887 20.654 -15.789 1.00 49.94 83 LEU A O 1
ATOM 630 N N . VAL A 1 84 ? 13.044 22.465 -16.804 1.00 49.28 84 VAL A N 1
ATOM 631 C CA . VAL A 1 84 ? 12.774 21.791 -18.092 1.00 49.28 84 VAL A CA 1
ATOM 632 C C . VAL A 1 84 ? 13.900 22.014 -19.115 1.00 49.28 84 VAL A C 1
ATOM 634 O O . VAL A 1 84 ? 14.040 21.228 -20.050 1.00 49.28 84 VAL A O 1
ATOM 637 N N . VAL A 1 85 ? 14.761 23.022 -18.929 1.00 49.44 85 VAL A N 1
ATOM 638 C CA . VAL A 1 85 ? 15.851 23.330 -19.878 1.00 49.44 85 VAL A CA 1
ATOM 639 C C . VAL A 1 85 ? 17.120 22.504 -19.606 1.00 49.44 85 VAL A C 1
ATOM 641 O O . VAL A 1 85 ? 17.752 22.043 -20.556 1.00 49.44 85 VAL A O 1
ATOM 644 N N . GLU A 1 86 ? 17.450 22.198 -18.346 1.00 46.00 86 GLU A N 1
ATOM 645 C CA . GLU A 1 86 ? 18.674 21.439 -18.012 1.00 46.00 86 GLU A CA 1
ATOM 646 C C . GLU A 1 86 ? 18.575 19.942 -18.375 1.00 46.00 86 GLU A C 1
ATOM 648 O O . GLU A 1 86 ? 19.572 19.297 -18.700 1.00 46.00 86 GLU A O 1
ATOM 653 N N . ALA A 1 87 ? 17.359 19.384 -18.421 1.00 50.47 87 ALA A N 1
ATOM 654 C CA . ALA A 1 87 ? 17.139 17.992 -18.819 1.00 50.47 87 ALA A CA 1
ATOM 655 C C . ALA A 1 87 ? 17.348 17.747 -20.328 1.00 50.47 87 ALA A C 1
ATOM 657 O O . ALA A 1 87 ? 17.628 16.621 -20.736 1.00 50.47 87 ALA A O 1
ATOM 658 N N . ILE A 1 88 ? 17.244 18.786 -21.166 1.00 50.25 88 ILE A N 1
ATOM 659 C CA . ILE A 1 88 ? 17.391 18.656 -22.626 1.00 50.25 88 ILE A CA 1
ATOM 660 C C . ILE A 1 88 ? 18.841 18.930 -23.073 1.00 50.25 88 ILE A C 1
ATOM 662 O O . ILE A 1 88 ? 19.247 18.460 -24.135 1.00 50.25 88 ILE A O 1
ATOM 666 N N . HIS A 1 89 ? 19.676 19.580 -22.252 1.00 44.47 89 HIS A N 1
ATOM 667 C CA . HIS A 1 89 ? 21.092 19.795 -22.585 1.00 44.47 89 HIS A CA 1
ATOM 668 C C . HIS A 1 89 ? 22.004 18.586 -22.269 1.00 44.47 89 HIS A C 1
ATOM 670 O O . HIS A 1 89 ? 23.115 18.509 -22.787 1.00 44.47 89 HIS A O 1
ATOM 676 N N . GLN A 1 90 ? 21.545 17.588 -21.498 1.00 49.56 90 GLN A N 1
ATOM 677 C CA . GLN A 1 90 ? 22.347 16.390 -21.174 1.00 49.56 90 GLN A CA 1
ATOM 678 C C . GLN A 1 90 ? 22.169 15.187 -22.120 1.00 49.56 90 GLN A C 1
ATOM 680 O O . GLN A 1 90 ? 22.828 14.165 -21.943 1.00 49.56 90 GLN A O 1
ATOM 685 N N . LEU A 1 91 ? 21.346 15.296 -23.170 1.00 51.50 91 LEU A N 1
ATOM 686 C CA . LEU A 1 91 ? 21.220 14.253 -24.205 1.00 51.50 91 LEU A CA 1
ATOM 687 C C . LEU A 1 91 ? 21.896 14.620 -25.541 1.00 51.50 91 LEU A C 1
ATOM 689 O O . LEU A 1 91 ? 21.795 13.868 -26.508 1.00 51.50 91 LEU A O 1
ATOM 693 N N . GLY A 1 92 ? 22.630 15.739 -25.596 1.00 48.69 92 GLY A N 1
ATOM 694 C CA . GLY A 1 92 ? 23.356 16.195 -26.790 1.00 48.69 92 GLY A CA 1
ATOM 695 C C . GLY A 1 92 ? 24.805 15.705 -26.931 1.00 48.69 92 GLY A C 1
ATOM 696 O O . GLY A 1 92 ? 25.360 15.788 -28.023 1.00 48.69 92 GLY A O 1
ATOM 697 N N . GLU A 1 93 ? 25.433 15.163 -25.883 1.00 48.41 93 GLU A N 1
ATOM 698 C CA . GLU A 1 93 ? 26.891 14.911 -25.872 1.00 48.41 93 GLU A CA 1
ATOM 699 C C . GLU A 1 93 ? 27.292 13.428 -25.839 1.00 48.41 93 GLU A C 1
ATOM 701 O O . GLU A 1 93 ? 28.358 13.066 -25.350 1.00 48.41 93 GLU A O 1
ATOM 706 N N . THR A 1 94 ? 26.473 12.530 -26.391 1.00 43.00 94 THR A N 1
ATOM 707 C CA . THR A 1 94 ? 26.882 11.122 -26.574 1.00 43.00 94 THR A CA 1
ATOM 708 C C . THR A 1 94 ? 26.735 10.620 -28.004 1.00 43.00 94 THR A C 1
ATOM 710 O O . THR A 1 94 ? 26.582 9.428 -28.220 1.00 43.00 94 THR A O 1
ATOM 713 N N . THR A 1 95 ? 26.849 11.485 -29.020 1.00 48.34 95 THR A N 1
ATOM 714 C CA . THR A 1 95 ? 27.064 11.022 -30.408 1.00 48.34 95 THR A CA 1
ATOM 715 C C . THR A 1 95 ? 27.957 11.964 -31.234 1.00 48.34 95 THR A C 1
ATOM 717 O O . THR A 1 95 ? 27.519 12.576 -32.201 1.00 48.34 95 THR A O 1
ATOM 720 N N . SER A 1 96 ? 29.256 12.067 -30.921 1.00 39.25 96 SER A N 1
ATOM 721 C CA . SER A 1 96 ? 30.260 12.400 -31.955 1.00 39.25 96 SER A CA 1
ATOM 722 C C . SER A 1 96 ? 31.705 12.079 -31.555 1.00 39.25 96 SER A C 1
ATOM 724 O O . SER A 1 96 ? 32.353 12.765 -30.779 1.00 39.25 96 SER A O 1
ATOM 726 N N . ALA A 1 97 ? 32.152 10.967 -32.127 1.00 38.25 97 ALA A N 1
ATOM 727 C CA . ALA A 1 97 ? 33.494 10.469 -32.408 1.00 38.25 97 ALA A CA 1
ATOM 728 C C . ALA A 1 97 ? 34.756 11.365 -32.220 1.00 38.25 97 ALA A C 1
ATOM 730 O O . ALA A 1 97 ? 34.893 12.411 -32.840 1.00 38.25 97 ALA A O 1
ATOM 731 N N . VAL A 1 98 ? 35.757 10.740 -31.567 1.00 40.91 98 VAL A N 1
ATOM 732 C CA . VAL A 1 98 ? 37.170 10.541 -32.005 1.00 40.91 98 VAL A CA 1
ATOM 733 C C . VAL A 1 98 ? 38.169 11.715 -31.931 1.00 40.91 98 VAL A C 1
ATOM 735 O O . VAL A 1 98 ? 38.151 12.590 -32.787 1.00 40.91 98 VAL A O 1
ATOM 738 N N . ALA A 1 99 ? 39.174 11.597 -31.032 1.00 34.50 99 ALA A N 1
ATOM 739 C CA . ALA A 1 99 ? 40.619 11.760 -31.330 1.00 34.50 99 ALA A CA 1
ATOM 740 C C . ALA A 1 99 ? 41.568 11.437 -30.129 1.00 34.50 99 ALA A C 1
ATOM 742 O O . ALA A 1 99 ? 41.785 12.276 -29.268 1.00 34.50 99 ALA A O 1
ATOM 743 N N . GLN A 1 100 ? 42.182 10.239 -30.167 1.00 41.38 100 GLN A N 1
ATOM 744 C CA . GLN A 1 100 ? 43.529 9.817 -29.684 1.00 41.38 100 GLN A CA 1
ATOM 745 C C . GLN A 1 100 ? 43.970 9.886 -28.184 1.00 41.38 100 GLN A C 1
ATOM 747 O O . GLN A 1 100 ? 43.464 10.692 -27.414 1.00 41.38 100 GLN A O 1
ATOM 752 N N . PRO A 1 101 ? 44.909 8.997 -27.743 1.00 48.47 101 PRO A N 1
ATOM 753 C CA . PRO A 1 101 ? 45.069 8.579 -26.338 1.00 48.47 101 PRO A CA 1
ATOM 754 C C . PRO A 1 101 ? 46.347 9.113 -25.649 1.00 48.47 101 PRO A C 1
ATOM 756 O O . PRO A 1 101 ? 47.269 9.559 -26.332 1.00 48.47 101 PRO A O 1
ATOM 759 N N . PRO A 1 102 ? 46.497 8.916 -24.321 1.00 39.19 102 PRO A N 1
ATOM 760 C CA . PRO A 1 102 ? 47.827 8.728 -23.744 1.00 39.19 102 PRO A CA 1
ATOM 761 C C . PRO A 1 102 ? 47.969 7.436 -22.911 1.00 39.19 102 PRO A C 1
ATOM 763 O O . PRO A 1 102 ? 47.319 7.226 -21.894 1.00 39.19 102 PRO A O 1
ATOM 766 N N . THR A 1 103 ? 48.857 6.578 -23.417 1.00 33.12 103 THR A N 1
ATOM 767 C CA . THR A 1 103 ? 49.930 5.801 -22.766 1.00 33.12 103 THR A CA 1
ATOM 768 C C . THR A 1 103 ? 49.781 5.332 -21.308 1.00 33.12 103 THR A C 1
ATOM 770 O O . THR A 1 103 ? 49.904 6.100 -20.358 1.00 33.12 103 THR A O 1
ATOM 773 N N . LEU A 1 104 ? 49.712 4.003 -21.160 1.00 37.72 104 LEU A N 1
ATOM 774 C CA . LEU A 1 104 ? 50.046 3.237 -19.955 1.00 37.72 104 LEU A CA 1
ATOM 775 C C . LEU A 1 104 ? 51.532 3.398 -19.593 1.00 37.72 104 LEU A C 1
ATOM 777 O O . LEU A 1 104 ? 52.396 3.154 -20.436 1.00 37.72 104 LEU A O 1
ATOM 781 N N . GLN A 1 105 ? 51.841 3.694 -18.329 1.00 36.19 105 GLN A N 1
ATOM 782 C CA . GLN A 1 105 ? 53.173 3.456 -17.767 1.00 36.19 105 GLN A CA 1
ATOM 783 C C . GLN A 1 105 ? 53.076 2.594 -16.508 1.00 36.19 105 GLN A C 1
ATOM 785 O O . GLN A 1 105 ? 52.657 3.031 -15.441 1.00 36.19 105 GLN A O 1
ATOM 790 N N . ILE A 1 106 ? 53.490 1.341 -16.683 1.00 36.62 106 ILE A N 1
ATOM 791 C CA . ILE A 1 106 ? 53.938 0.429 -15.637 1.00 36.62 106 ILE A CA 1
ATOM 792 C C . ILE A 1 106 ? 55.436 0.696 -15.474 1.00 36.62 106 ILE A C 1
ATOM 794 O O . ILE A 1 106 ? 56.165 0.668 -16.464 1.00 36.62 106 ILE A O 1
ATOM 798 N N . ALA A 1 107 ? 55.905 0.922 -14.249 1.00 31.84 107 ALA A N 1
ATOM 799 C CA . ALA A 1 107 ? 57.330 0.928 -13.946 1.00 31.84 107 ALA A CA 1
ATOM 800 C C . ALA A 1 107 ? 57.618 -0.071 -12.822 1.00 31.84 107 ALA A C 1
ATOM 802 O O . ALA A 1 107 ? 57.289 0.141 -11.658 1.00 31.84 107 ALA A O 1
ATOM 803 N N . THR A 1 108 ? 58.239 -1.181 -13.208 1.00 35.78 108 THR A N 1
ATOM 804 C CA . THR A 1 108 ? 58.931 -2.131 -12.339 1.00 35.78 108 THR A CA 1
ATOM 805 C C . THR A 1 108 ? 60.413 -2.008 -12.662 1.00 35.78 108 THR A C 1
ATOM 807 O O . THR A 1 108 ? 60.749 -2.250 -13.811 1.00 35.78 108 THR A O 1
ATOM 810 N N . THR A 1 109 ? 61.279 -1.697 -11.688 1.00 31.98 109 THR A N 1
ATOM 811 C CA . THR A 1 109 ? 62.698 -2.127 -11.660 1.00 31.98 109 THR A CA 1
ATOM 812 C C . THR A 1 109 ? 63.335 -1.870 -10.282 1.00 31.98 109 THR A C 1
ATOM 814 O O . THR A 1 109 ? 63.467 -0.727 -9.855 1.00 31.98 109 THR A O 1
ATOM 817 N N . SER A 1 110 ? 63.768 -2.950 -9.621 1.00 37.47 110 SER A N 1
ATOM 818 C CA . SER A 1 110 ? 64.966 -3.024 -8.745 1.00 37.47 110 SER A CA 1
ATOM 819 C C . SER A 1 110 ? 66.244 -3.074 -9.634 1.00 37.47 110 SER A C 1
ATOM 821 O O . SER A 1 110 ? 66.030 -3.232 -10.840 1.00 37.47 110 SER A O 1
ATOM 823 N N . PRO A 1 111 ? 67.531 -3.023 -9.167 1.00 52.09 111 PRO A N 1
ATOM 824 C CA . PRO A 1 111 ? 68.071 -3.519 -7.877 1.00 52.09 111 PRO A CA 1
ATOM 825 C C . PRO A 1 111 ? 69.256 -2.738 -7.214 1.00 52.09 111 PRO A C 1
ATOM 827 O O . PRO A 1 111 ? 69.929 -1.929 -7.840 1.00 52.09 111 PRO A 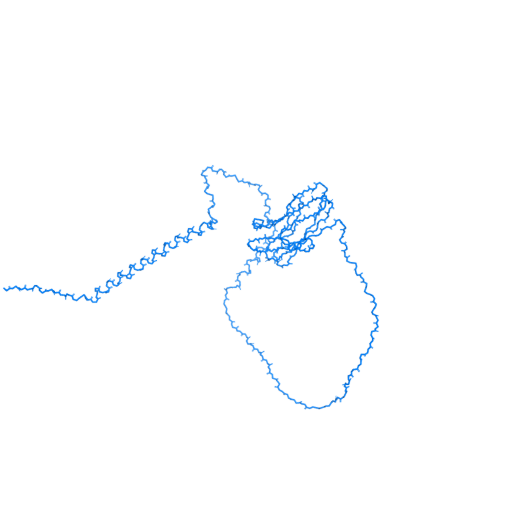O 1
ATOM 830 N N . GLY A 1 112 ? 69.583 -3.120 -5.964 1.00 29.61 112 GLY A N 1
ATOM 831 C CA . GLY A 1 112 ? 70.958 -3.448 -5.522 1.00 29.61 112 GLY A CA 1
ATOM 832 C C . GLY A 1 112 ? 71.809 -2.429 -4.733 1.00 29.61 112 GLY A C 1
ATOM 833 O O . GLY A 1 112 ? 72.331 -1.493 -5.324 1.00 29.61 112 GLY A O 1
ATOM 834 N N . LEU A 1 113 ? 72.070 -2.731 -3.443 1.00 37.19 113 LEU A N 1
ATOM 835 C CA . LEU A 1 113 ? 73.395 -2.882 -2.774 1.00 37.19 113 LEU A CA 1
ATOM 836 C C . LEU A 1 113 ? 73.376 -2.480 -1.271 1.00 37.19 113 LEU A C 1
ATOM 838 O O . LEU A 1 113 ? 73.231 -1.324 -0.898 1.00 37.19 113 LEU A O 1
ATOM 842 N N . THR A 1 114 ? 73.536 -3.507 -0.434 1.00 39.75 114 THR A N 1
ATOM 843 C CA . THR A 1 114 ? 73.882 -3.632 1.009 1.00 39.75 114 THR A CA 1
ATOM 844 C C . THR A 1 114 ? 75.259 -3.049 1.416 1.00 39.75 114 THR A C 1
ATOM 846 O O . THR A 1 114 ? 76.015 -2.758 0.488 1.00 39.75 114 THR A O 1
ATOM 849 N N . PRO A 1 115 ? 75.739 -3.081 2.702 1.00 62.19 115 PRO A N 1
ATOM 850 C CA . PRO A 1 115 ? 75.142 -3.292 4.064 1.00 62.19 115 PRO A CA 1
ATOM 851 C C . PRO A 1 115 ? 75.799 -2.317 5.129 1.00 62.19 115 PRO A C 1
ATOM 853 O O . PRO A 1 115 ? 76.191 -1.237 4.691 1.00 62.19 115 PRO A O 1
ATOM 856 N N . PRO A 1 116 ? 76.070 -2.611 6.444 1.00 59.38 116 PRO A N 1
ATOM 857 C 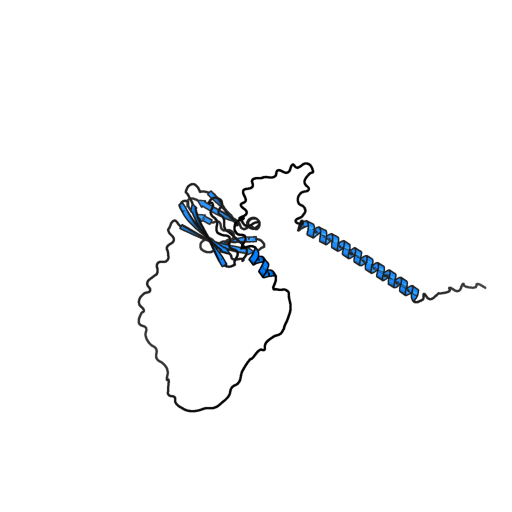CA . PRO A 1 116 ? 75.600 -3.645 7.403 1.00 59.38 116 PRO A CA 1
ATOM 858 C C . PRO A 1 116 ? 75.283 -3.181 8.872 1.00 59.38 116 PRO A C 1
ATOM 860 O O . PRO A 1 116 ? 75.630 -2.076 9.268 1.00 59.38 116 PRO A O 1
ATOM 863 N N . PHE A 1 117 ? 74.750 -4.129 9.676 1.00 36.56 117 PHE A N 1
ATOM 864 C CA . PHE A 1 117 ? 74.647 -4.212 11.163 1.00 36.56 117 PHE A CA 1
ATOM 865 C C . PHE A 1 117 ? 73.708 -3.196 11.864 1.00 36.56 117 PHE A C 1
ATOM 867 O O . PHE A 1 117 ? 73.698 -2.021 11.540 1.00 36.56 117 PHE A O 1
ATOM 874 N N . GLU A 1 118 ? 72.816 -3.565 12.794 1.00 36.22 118 GLU A N 1
ATOM 875 C CA . GLU A 1 118 ? 72.981 -4.476 13.935 1.00 36.22 118 GLU A CA 1
ATOM 876 C C . GLU A 1 118 ? 71.615 -5.002 14.444 1.00 36.22 118 GLU A C 1
ATOM 878 O O . GLU A 1 118 ? 70.615 -4.285 14.415 1.00 36.22 118 GLU A O 1
ATOM 883 N N . VAL A 1 119 ? 71.572 -6.249 14.927 1.00 44.91 119 VAL A N 1
ATOM 884 C CA . VAL A 1 119 ? 70.432 -6.872 15.637 1.00 44.91 119 VAL A CA 1
ATOM 885 C C . VAL A 1 119 ? 70.989 -7.427 16.947 1.00 44.91 119 VAL A C 1
ATOM 887 O O . VAL A 1 119 ? 72.067 -8.024 16.922 1.00 44.91 119 VAL A O 1
ATOM 890 N N . PRO A 1 120 ? 70.321 -7.224 18.092 1.00 49.56 120 PRO A N 1
ATOM 891 C CA . PRO A 1 120 ? 69.658 -8.356 18.770 1.00 49.56 120 PRO A CA 1
ATOM 892 C C . PRO A 1 120 ? 68.370 -7.897 19.495 1.00 49.56 120 PRO A C 1
ATOM 894 O O . PRO A 1 120 ? 68.189 -6.718 19.755 1.00 49.56 120 PRO A O 1
ATOM 897 N N . ALA A 1 121 ? 67.407 -8.698 19.939 1.00 39.16 121 ALA A N 1
ATOM 898 C CA . ALA A 1 121 ? 67.036 -10.103 19.859 1.00 39.16 121 ALA A CA 1
ATOM 899 C C . ALA A 1 121 ? 65.615 -10.158 20.469 1.00 39.16 121 ALA A C 1
ATOM 901 O O . ALA A 1 121 ? 65.337 -9.432 21.424 1.00 39.16 121 ALA A O 1
ATOM 902 N N . VAL A 1 122 ? 64.720 -11.011 19.968 1.00 41.62 122 VAL A N 1
ATOM 903 C CA . VAL A 1 122 ? 63.442 -11.305 20.639 1.00 41.62 122 VAL A CA 1
ATOM 904 C C . VAL A 1 122 ? 63.371 -12.810 20.855 1.00 41.62 122 VAL A C 1
ATOM 906 O O . VAL A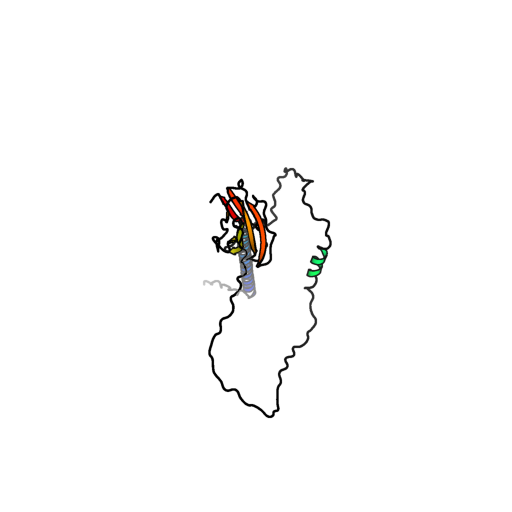 1 122 ? 63.395 -13.577 19.894 1.00 41.62 122 VAL A O 1
ATOM 909 N N . ALA A 1 123 ? 63.307 -13.215 22.122 1.00 45.06 123 ALA A N 1
ATOM 910 C CA . ALA A 1 123 ? 62.911 -14.554 22.547 1.00 45.06 123 ALA A CA 1
ATOM 911 C C . ALA A 1 123 ? 61.442 -14.526 23.037 1.00 45.06 123 ALA A C 1
ATOM 913 O O . ALA A 1 123 ? 60.983 -13.464 23.468 1.00 45.06 123 ALA A O 1
ATOM 914 N N . PRO A 1 124 ? 60.691 -15.643 22.949 1.00 55.47 124 PRO A N 1
ATOM 915 C CA . PRO A 1 124 ? 59.234 -15.652 23.082 1.00 55.47 124 PRO A CA 1
ATOM 916 C C . PRO A 1 124 ? 58.716 -16.165 24.439 1.00 55.47 124 PRO A C 1
ATOM 918 O O . PRO A 1 124 ? 59.428 -16.840 25.176 1.00 55.47 124 PRO A O 1
ATOM 921 N N . SER A 1 125 ? 57.407 -15.950 24.627 1.00 41.53 125 SER A N 1
ATOM 922 C CA . SER A 1 125 ? 56.477 -16.572 25.588 1.00 41.53 125 SER A CA 1
ATOM 923 C C . SER A 1 125 ? 56.510 -16.090 27.036 1.00 41.53 125 SER A C 1
ATOM 925 O O . SER A 1 125 ? 57.459 -16.344 27.758 1.00 41.53 125 SER A O 1
ATOM 927 N N . GLU A 1 126 ? 55.383 -15.514 27.467 1.00 42.97 126 GLU A N 1
ATOM 928 C CA . GLU A 1 126 ? 54.578 -16.004 28.598 1.00 42.97 126 GLU A CA 1
ATOM 929 C C . GLU A 1 126 ? 53.249 -15.219 28.659 1.00 42.97 126 GLU A C 1
ATOM 931 O O . GLU A 1 126 ? 53.223 -13.999 28.785 1.00 42.97 126 GLU A O 1
ATOM 936 N N . THR A 1 127 ? 52.116 -15.915 28.539 1.00 42.25 127 THR A N 1
ATOM 937 C CA . THR A 1 127 ? 50.833 -15.458 29.113 1.00 42.25 127 THR A CA 1
ATOM 938 C C . THR A 1 127 ? 50.834 -15.951 30.558 1.00 42.25 127 THR A C 1
ATOM 940 O O . THR A 1 127 ? 51.220 -17.108 30.754 1.00 42.25 127 THR A O 1
ATOM 943 N N . PRO A 1 128 ? 50.399 -15.168 31.571 1.00 47.03 128 PRO A N 1
ATOM 944 C CA . PRO A 1 128 ? 48.986 -15.286 31.960 1.00 47.03 128 PRO A CA 1
ATOM 945 C C . PRO A 1 128 ? 48.353 -14.084 32.729 1.00 47.03 128 PRO A C 1
ATOM 947 O O . PRO A 1 128 ? 49.015 -13.326 33.428 1.00 47.03 128 PRO A O 1
ATOM 950 N N . GLN A 1 129 ? 47.012 -14.052 32.698 1.00 39.72 129 GLN A N 1
ATOM 951 C CA . GLN A 1 129 ? 46.071 -13.538 33.725 1.00 39.72 129 GLN A CA 1
ATOM 952 C C . GLN A 1 129 ? 45.372 -12.171 33.540 1.00 39.72 129 GLN A C 1
ATOM 954 O O . GLN A 1 129 ? 45.851 -11.097 33.884 1.00 39.72 129 GLN A O 1
ATOM 959 N N . VAL A 1 130 ? 44.132 -12.319 33.059 1.00 51.50 130 VAL A N 1
ATOM 960 C CA . VAL A 1 130 ? 42.870 -11.619 33.357 1.00 51.50 130 VAL A CA 1
ATOM 961 C C . VAL A 1 130 ? 42.867 -10.680 34.579 1.00 51.50 130 VAL A C 1
ATOM 963 O O . VAL A 1 130 ? 43.077 -11.106 35.712 1.00 51.50 130 VAL A O 1
ATOM 966 N N . LYS A 1 131 ? 42.427 -9.434 34.348 1.00 39.03 131 LYS A N 1
ATOM 967 C CA . LYS A 1 131 ? 41.809 -8.536 35.342 1.00 39.03 131 LYS A CA 1
ATOM 968 C C . LYS A 1 131 ? 40.479 -8.017 34.754 1.00 39.03 131 LYS A C 1
ATOM 970 O O . LYS A 1 131 ? 40.472 -7.657 33.578 1.00 39.03 131 LYS A O 1
ATOM 975 N N . PRO A 1 132 ? 39.354 -8.023 35.497 1.00 46.41 132 PRO A N 1
ATOM 976 C CA . PRO A 1 132 ? 38.027 -7.805 34.920 1.00 46.41 132 PRO A CA 1
ATOM 977 C C . PRO A 1 132 ? 37.799 -6.346 34.501 1.00 46.41 132 PRO A C 1
ATOM 979 O O . PRO A 1 132 ? 38.161 -5.412 35.216 1.00 46.41 132 PRO A O 1
ATOM 982 N N . SER A 1 133 ? 37.179 -6.187 33.330 1.00 48.34 133 SER A N 1
ATOM 983 C CA . SER A 1 133 ? 36.704 -4.919 32.771 1.00 48.34 133 SER A CA 1
ATOM 984 C C . SER A 1 133 ? 35.540 -4.353 33.598 1.00 48.34 133 SER A C 1
ATOM 986 O O . SER A 1 133 ? 34.697 -5.136 34.043 1.00 48.34 133 SER A O 1
ATOM 988 N N . PRO A 1 134 ? 35.432 -3.023 33.777 1.00 53.25 134 PRO A N 1
ATOM 989 C CA . PRO A 1 134 ? 34.226 -2.412 34.317 1.00 53.25 134 PRO A CA 1
ATOM 990 C C . PRO A 1 134 ? 33.058 -2.556 33.328 1.00 53.25 134 PRO A C 1
ATOM 992 O O . PRO A 1 134 ? 33.237 -2.552 32.110 1.00 53.25 134 PRO A O 1
ATOM 995 N N . THR A 1 135 ? 31.878 -2.734 33.910 1.00 43.41 135 THR A N 1
ATOM 996 C CA . THR A 1 135 ? 30.555 -3.016 33.340 1.00 43.41 135 THR A CA 1
ATOM 997 C C . THR A 1 135 ? 30.174 -2.122 32.147 1.00 43.41 135 THR A C 1
ATOM 999 O O . THR A 1 135 ? 30.377 -0.909 32.224 1.00 43.41 135 THR A O 1
ATOM 1002 N N . PRO A 1 136 ? 29.555 -2.659 31.076 1.00 54.22 136 PRO A N 1
ATOM 1003 C CA . PRO A 1 136 ? 28.947 -1.833 30.040 1.00 54.22 136 PRO A CA 1
ATOM 1004 C C . PRO A 1 136 ? 27.693 -1.143 30.592 1.00 54.22 136 PRO A C 1
ATOM 1006 O O . PRO A 1 136 ? 26.799 -1.785 31.141 1.00 54.22 136 PRO A O 1
ATOM 1009 N N . ILE A 1 137 ? 27.631 0.179 30.445 1.00 48.56 137 ILE A N 1
ATOM 1010 C CA . ILE A 1 137 ? 26.408 0.958 30.641 1.00 48.56 137 ILE A CA 1
ATOM 1011 C C . ILE A 1 137 ? 25.472 0.592 29.487 1.00 48.56 137 ILE A C 1
ATOM 1013 O O . ILE A 1 137 ? 25.751 0.924 28.336 1.00 48.56 137 ILE A O 1
ATOM 1017 N N . SER A 1 138 ? 24.384 -0.114 29.791 1.00 46.59 138 SER A N 1
ATOM 1018 C CA . SER A 1 138 ? 23.296 -0.355 28.847 1.00 46.59 138 SER A CA 1
ATOM 1019 C C . SER A 1 138 ? 22.716 0.982 28.389 1.00 46.59 138 SER A C 1
ATOM 1021 O O . SER A 1 138 ? 22.124 1.714 29.182 1.00 46.59 138 SER A O 1
ATOM 1023 N N . SER A 1 139 ? 22.878 1.307 27.110 1.00 46.56 139 SER A N 1
ATOM 1024 C CA . SER A 1 139 ? 22.043 2.307 26.447 1.00 46.56 139 SER A CA 1
ATOM 1025 C C . SER A 1 139 ? 20.582 1.846 26.535 1.00 46.56 139 SER A C 1
ATOM 1027 O O . SER A 1 139 ? 20.323 0.671 26.266 1.00 46.56 139 SER A O 1
ATOM 1029 N N . PRO A 1 140 ? 19.615 2.699 26.916 1.00 53.66 140 PRO A N 1
ATOM 1030 C CA . PRO A 1 140 ? 18.217 2.320 26.807 1.00 53.66 140 PRO A CA 1
ATOM 1031 C C . PRO A 1 140 ? 17.882 2.182 25.320 1.00 53.66 140 PRO A C 1
ATOM 1033 O O . PRO A 1 140 ? 17.948 3.151 24.565 1.00 53.66 140 PRO A O 1
ATOM 1036 N N . THR A 1 141 ? 17.540 0.966 24.899 1.00 50.44 141 THR A N 1
ATOM 1037 C CA . THR A 1 141 ? 16.749 0.738 23.688 1.00 50.44 141 THR A CA 1
ATOM 1038 C C . THR A 1 141 ? 15.541 1.680 23.745 1.00 50.44 141 THR A C 1
ATOM 1040 O O . THR A 1 141 ? 14.894 1.719 24.795 1.00 50.44 141 THR A O 1
ATOM 1043 N N . PRO A 1 142 ? 15.220 2.457 22.695 1.00 51.75 142 PRO A N 1
ATOM 1044 C CA . PRO A 1 142 ? 13.965 3.189 22.665 1.00 51.75 142 PRO A CA 1
ATOM 1045 C C . PRO A 1 142 ? 12.825 2.168 22.718 1.00 51.75 142 PRO A C 1
ATOM 1047 O O . PRO A 1 142 ? 12.552 1.463 21.750 1.00 51.75 142 PRO A O 1
ATOM 1050 N N . SER A 1 143 ? 12.215 2.032 23.893 1.00 51.66 143 SER A N 1
ATOM 1051 C CA . SER A 1 143 ? 10.998 1.259 24.082 1.00 51.66 143 SER A CA 1
ATOM 1052 C C . SER A 1 143 ? 9.908 1.943 23.267 1.00 51.66 143 SER A C 1
ATOM 1054 O O . SER A 1 143 ? 9.515 3.063 23.595 1.00 51.66 143 SER A O 1
ATOM 1056 N N . VAL A 1 144 ? 9.459 1.296 22.191 1.00 58.81 144 VAL A N 1
ATOM 1057 C CA . VAL A 1 144 ? 8.252 1.693 21.460 1.00 58.81 144 VAL A CA 1
ATOM 1058 C C . VAL A 1 144 ? 7.137 1.890 22.501 1.00 58.81 144 VAL A C 1
ATOM 1060 O O . VAL A 1 144 ? 6.938 0.991 23.329 1.00 58.81 144 VAL A O 1
ATOM 1063 N N . PRO A 1 145 ? 6.474 3.062 22.559 1.00 64.81 145 PRO A N 1
ATOM 1064 C CA . PRO A 1 145 ? 5.354 3.284 23.465 1.00 64.81 145 PRO A CA 1
ATOM 1065 C C . PRO A 1 145 ? 4.327 2.151 23.320 1.00 64.81 145 PRO A C 1
ATOM 1067 O O . PRO A 1 145 ? 4.114 1.688 22.202 1.00 64.81 145 PRO A O 1
ATOM 1070 N N . PRO A 1 146 ? 3.677 1.699 24.406 1.00 61.78 146 PRO A N 1
ATOM 1071 C CA . PRO A 1 146 ? 2.776 0.539 24.374 1.00 61.78 146 PRO A CA 1
ATOM 1072 C C . PRO A 1 146 ? 1.606 0.681 23.384 1.00 61.78 146 PRO A C 1
ATOM 1074 O O . PRO A 1 146 ? 1.038 -0.327 22.971 1.00 61.78 146 PRO A O 1
ATOM 1077 N N . ASP A 1 147 ? 1.305 1.911 22.967 1.00 84.00 147 ASP A N 1
ATOM 1078 C CA . ASP A 1 147 ? 0.229 2.249 22.037 1.00 84.00 147 ASP A CA 1
ATOM 1079 C C . ASP A 1 147 ? 0.738 2.532 20.611 1.00 84.00 147 ASP A C 1
ATOM 1081 O O . ASP A 1 147 ? -0.009 3.043 19.779 1.00 84.00 147 ASP A O 1
ATOM 1085 N N . GLN A 1 148 ? 2.008 2.237 20.309 1.00 92.75 148 GLN A N 1
ATOM 1086 C CA . GLN A 1 148 ? 2.575 2.342 18.966 1.00 92.75 148 GLN A CA 1
ATOM 1087 C C . GLN A 1 148 ? 2.867 0.951 18.398 1.00 92.75 148 GLN A C 1
ATOM 1089 O O . GLN A 1 148 ? 3.513 0.123 19.039 1.00 92.75 148 GLN A O 1
ATOM 1094 N N . GLN A 1 149 ? 2.431 0.710 17.164 1.00 95.69 149 GLN A N 1
ATOM 1095 C CA . GLN A 1 149 ? 2.743 -0.512 16.429 1.00 95.69 149 GLN A CA 1
ATOM 1096 C C . GLN A 1 149 ? 3.442 -0.165 15.119 1.00 95.69 149 GLN A C 1
ATOM 1098 O O . GLN A 1 149 ? 3.011 0.721 14.380 1.00 95.69 149 GLN A O 1
ATOM 1103 N N . GLU A 1 150 ? 4.538 -0.864 14.847 1.00 97.81 150 GLU A N 1
ATOM 1104 C CA . GLU A 1 150 ? 5.369 -0.647 13.671 1.00 97.81 150 GLU A CA 1
ATOM 1105 C C . GLU A 1 150 ? 5.265 -1.828 12.709 1.00 97.81 150 GLU A C 1
ATOM 1107 O O . GLU A 1 150 ? 5.329 -2.986 13.124 1.00 97.81 150 GLU A O 1
ATOM 1112 N N . PHE A 1 151 ? 5.142 -1.525 11.419 1.00 98.44 151 PHE A N 1
ATOM 1113 C CA . PHE A 1 151 ? 5.192 -2.509 10.345 1.00 98.44 151 PHE A CA 1
ATOM 1114 C C . PHE A 1 151 ? 6.240 -2.095 9.325 1.00 98.44 151 PHE A C 1
ATOM 1116 O O . PHE A 1 151 ? 6.250 -0.949 8.880 1.00 98.44 151 PHE A O 1
ATOM 1123 N N . THR A 1 152 ? 7.082 -3.039 8.907 1.00 98.81 152 THR A N 1
ATOM 1124 C CA . THR A 1 152 ? 7.975 -2.842 7.763 1.00 98.81 152 THR A CA 1
ATOM 1125 C C . THR A 1 152 ? 7.512 -3.716 6.608 1.00 98.81 152 THR A C 1
ATOM 1127 O O . THR A 1 152 ? 7.375 -4.931 6.748 1.00 98.81 152 THR A O 1
ATOM 1130 N N . LEU A 1 153 ? 7.275 -3.089 5.461 1.00 98.88 153 LEU A N 1
ATOM 1131 C CA . LEU A 1 153 ? 6.935 -3.735 4.204 1.00 98.88 153 LEU A CA 1
ATOM 1132 C C . LEU A 1 153 ? 8.055 -3.484 3.203 1.00 98.88 153 LEU A C 1
ATOM 1134 O O . LEU A 1 153 ? 8.490 -2.351 3.006 1.00 98.88 153 LEU A O 1
ATOM 1138 N N . ARG A 1 154 ? 8.508 -4.539 2.539 1.00 98.88 154 ARG A N 1
ATOM 1139 C CA . ARG A 1 154 ? 9.496 -4.470 1.468 1.00 98.88 154 ARG A CA 1
ATOM 1140 C C . ARG A 1 154 ? 8.838 -4.779 0.131 1.00 98.88 154 ARG A C 1
ATOM 1142 O O . ARG A 1 154 ? 8.116 -5.766 0.035 1.00 98.88 154 ARG A O 1
ATOM 1149 N N . THR A 1 155 ? 9.069 -3.958 -0.888 1.00 98.81 155 THR A N 1
ATOM 1150 C CA . THR A 1 155 ? 8.584 -4.256 -2.245 1.00 98.81 155 THR A CA 1
ATOM 1151 C C . THR A 1 155 ? 9.386 -5.397 -2.848 1.00 98.81 155 THR A C 1
ATOM 1153 O O . THR A 1 155 ? 10.582 -5.547 -2.582 1.00 98.81 155 THR A O 1
ATOM 1156 N N . ASP A 1 156 ? 8.712 -6.233 -3.622 1.00 98.44 156 ASP A N 1
ATOM 1157 C CA . ASP A 1 156 ? 9.339 -7.319 -4.353 1.00 98.44 156 ASP A CA 1
ATOM 1158 C C . ASP A 1 156 ? 8.568 -7.583 -5.649 1.00 98.44 156 ASP A C 1
ATOM 1160 O O . ASP A 1 156 ? 7.355 -7.356 -5.743 1.00 98.44 156 ASP A O 1
ATOM 1164 N N . PHE A 1 157 ? 9.283 -8.124 -6.631 1.00 96.69 157 PHE A N 1
ATOM 1165 C CA . PHE A 1 157 ? 8.726 -8.538 -7.908 1.00 96.69 157 PHE A CA 1
ATOM 1166 C C . PHE A 1 157 ? 9.064 -10.005 -8.156 1.00 96.69 157 PHE A C 1
ATOM 1168 O O . PHE A 1 157 ? 10.201 -10.357 -8.480 1.00 96.69 157 PHE A O 1
ATOM 1175 N N . ARG A 1 158 ? 8.059 -10.878 -8.040 1.00 93.69 158 ARG A N 1
ATOM 1176 C CA . ARG A 1 158 ? 8.208 -12.315 -8.307 1.00 93.69 158 ARG A CA 1
ATOM 1177 C C . ARG A 1 158 ? 6.961 -12.900 -8.940 1.00 93.69 158 ARG A C 1
ATOM 1179 O O . ARG A 1 158 ? 5.852 -12.430 -8.708 1.00 93.69 158 ARG A O 1
ATOM 1186 N N . ASP A 1 159 ? 7.162 -13.905 -9.787 1.00 92.75 159 ASP A N 1
ATOM 1187 C CA . ASP A 1 159 ? 6.091 -14.593 -10.520 1.00 92.75 159 ASP A CA 1
ATOM 1188 C C . ASP A 1 159 ? 5.178 -13.642 -11.322 1.00 92.75 159 ASP A C 1
ATOM 1190 O O . ASP A 1 159 ? 3.978 -13.872 -11.470 1.00 92.75 159 ASP A O 1
ATOM 1194 N N . GLY A 1 160 ? 5.750 -12.543 -11.831 1.00 93.62 160 GLY A N 1
ATOM 1195 C CA . GLY A 1 160 ? 5.026 -11.526 -12.600 1.00 93.62 160 GLY A CA 1
ATOM 1196 C C . GLY A 1 160 ? 4.097 -10.632 -11.772 1.00 93.62 160 GLY A C 1
ATOM 1197 O O . GLY A 1 160 ? 3.296 -9.906 -12.356 1.00 93.62 160 GLY A O 1
ATOM 1198 N N . LYS A 1 161 ? 4.180 -10.685 -10.438 1.00 96.38 161 LYS A N 1
ATOM 1199 C CA . LYS A 1 161 ? 3.386 -9.867 -9.517 1.00 96.38 161 LYS A CA 1
ATOM 1200 C C . LYS A 1 161 ? 4.264 -8.839 -8.816 1.00 96.38 161 LYS A C 1
ATOM 1202 O O . LYS A 1 161 ? 5.385 -9.151 -8.419 1.00 96.38 161 LYS A O 1
ATOM 1207 N N . MET A 1 162 ? 3.712 -7.645 -8.626 1.00 98.00 162 MET A N 1
ATOM 1208 C CA . MET A 1 162 ? 4.247 -6.650 -7.696 1.00 98.00 162 MET A CA 1
ATOM 1209 C C . MET A 1 162 ? 3.598 -6.890 -6.339 1.00 98.00 162 MET A C 1
ATOM 1211 O O . MET A 1 162 ? 2.378 -7.013 -6.263 1.00 98.00 162 MET A O 1
ATOM 1215 N N . ILE A 1 163 ? 4.394 -7.009 -5.281 1.00 98.62 163 ILE A N 1
ATOM 1216 C CA . ILE A 1 163 ? 3.901 -7.378 -3.950 1.00 98.62 163 ILE A CA 1
ATOM 1217 C C . ILE A 1 163 ? 4.604 -6.579 -2.857 1.00 98.62 163 ILE A C 1
ATOM 1219 O O . ILE A 1 163 ? 5.693 -6.037 -3.047 1.00 98.62 163 ILE A O 1
ATOM 1223 N N . TYR A 1 164 ? 3.979 -6.542 -1.687 1.00 98.81 164 TYR A N 1
ATOM 1224 C CA . TYR A 1 164 ? 4.656 -6.228 -0.438 1.00 98.81 164 TYR A CA 1
ATOM 1225 C C . TYR A 1 164 ? 5.047 -7.526 0.267 1.00 98.81 164 TYR A C 1
ATOM 1227 O O . TYR A 1 164 ? 4.307 -8.508 0.245 1.00 98.81 164 TYR A O 1
ATOM 1235 N N . VAL A 1 165 ? 6.199 -7.537 0.920 1.00 98.81 165 VAL A N 1
ATOM 1236 C CA . VAL A 1 165 ? 6.677 -8.636 1.758 1.00 98.81 165 VAL A CA 1
ATOM 1237 C C . VAL A 1 165 ? 6.915 -8.078 3.151 1.00 98.81 165 VAL A C 1
ATOM 1239 O O . VAL A 1 165 ? 7.631 -7.089 3.302 1.00 98.81 165 VAL A O 1
ATOM 1242 N N . GLY A 1 166 ? 6.298 -8.675 4.166 1.00 98.75 166 GLY A N 1
ATOM 1243 C CA . GLY A 1 166 ? 6.513 -8.248 5.543 1.00 98.75 166 GLY A CA 1
ATOM 1244 C C . GLY A 1 166 ? 7.944 -8.520 6.006 1.00 98.75 166 GLY A C 1
ATOM 1245 O O . GLY A 1 166 ? 8.551 -9.528 5.642 1.00 98.75 166 GLY A O 1
ATOM 1246 N N . VAL A 1 167 ? 8.484 -7.599 6.800 1.00 98.69 167 VAL A N 1
ATOM 1247 C CA . VAL A 1 167 ? 9.812 -7.693 7.411 1.00 98.69 167 VAL A CA 1
ATOM 1248 C C . VAL A 1 167 ? 9.665 -7.492 8.916 1.00 98.69 167 VAL A C 1
ATOM 1250 O O . VAL A 1 167 ? 9.178 -6.459 9.375 1.00 98.69 167 VAL A O 1
ATOM 1253 N N . GLY A 1 168 ? 10.116 -8.478 9.678 1.00 96.81 168 GLY A N 1
ATOM 1254 C CA . GLY A 1 168 ? 10.076 -8.538 11.130 1.00 96.81 168 GLY A CA 1
ATOM 1255 C C . GLY A 1 168 ? 8.762 -9.070 11.709 1.00 96.81 168 GLY A C 1
ATOM 1256 O O . GLY A 1 168 ? 7.713 -9.094 11.065 1.00 96.81 168 GLY A O 1
ATOM 1257 N N . GLY A 1 169 ? 8.837 -9.471 12.982 1.00 94.88 169 GLY A N 1
ATOM 1258 C CA . GLY A 1 169 ? 7.681 -9.857 13.793 1.00 94.88 169 GLY A CA 1
ATOM 1259 C C . GLY A 1 169 ? 6.836 -10.974 13.176 1.00 94.88 169 GLY A C 1
ATOM 1260 O O . GLY A 1 169 ? 7.360 -11.913 12.581 1.00 94.88 169 GLY A O 1
ATOM 1261 N N . ASP A 1 170 ? 5.518 -10.844 13.314 1.00 94.75 170 ASP A N 1
ATOM 1262 C CA . ASP A 1 170 ? 4.538 -11.845 12.871 1.00 94.75 170 ASP A CA 1
ATOM 1263 C C . ASP A 1 170 ? 4.287 -11.837 11.351 1.00 94.75 170 ASP A C 1
ATOM 1265 O O . ASP A 1 170 ? 3.581 -12.702 10.834 1.00 94.75 170 ASP A O 1
ATOM 1269 N N . ILE A 1 171 ? 4.850 -10.864 10.626 1.00 98.00 171 ILE A N 1
ATOM 1270 C CA . ILE A 1 171 ? 4.647 -10.691 9.180 1.00 98.00 171 ILE A CA 1
ATOM 1271 C C . ILE A 1 171 ? 5.873 -11.080 8.342 1.00 98.00 171 ILE A C 1
ATOM 1273 O O . ILE A 1 171 ? 5.826 -10.952 7.120 1.00 98.00 171 ILE A O 1
ATOM 1277 N N . GLU A 1 172 ? 6.963 -11.546 8.960 1.00 98.38 172 GLU A N 1
ATOM 1278 C CA . GLU A 1 172 ? 8.221 -11.874 8.273 1.00 98.38 172 GLU A CA 1
ATOM 1279 C C . GLU A 1 172 ? 8.005 -12.810 7.070 1.00 98.38 172 GLU A C 1
ATOM 1281 O O . GLU A 1 172 ? 7.473 -13.915 7.193 1.00 98.38 172 GLU A O 1
ATOM 1286 N N . GLY A 1 173 ? 8.425 -12.357 5.886 1.00 98.00 173 GLY A N 1
ATOM 1287 C CA . GLY A 1 173 ? 8.346 -13.110 4.633 1.00 98.00 173 GLY A CA 1
ATOM 1288 C C . GLY A 1 173 ? 6.932 -13.284 4.063 1.00 98.00 173 GLY A C 1
ATOM 1289 O O . GLY A 1 173 ? 6.780 -13.832 2.966 1.00 98.00 173 GLY A O 1
ATOM 1290 N N . VAL A 1 174 ? 5.895 -12.815 4.762 1.00 98.62 174 VAL A N 1
ATOM 1291 C CA . VAL A 1 174 ? 4.501 -12.949 4.333 1.00 98.62 174 VAL A CA 1
ATOM 1292 C C . VAL A 1 174 ? 4.231 -11.994 3.173 1.00 98.62 174 VAL A C 1
ATOM 1294 O O . VAL A 1 174 ? 4.539 -10.807 3.247 1.00 98.62 174 VAL A O 1
ATOM 1297 N N . VAL A 1 175 ? 3.649 -12.517 2.091 1.00 98.50 175 VAL A N 1
ATOM 1298 C CA . VAL A 1 175 ? 3.207 -11.721 0.935 1.00 98.50 175 VAL A CA 1
ATOM 1299 C C . VAL A 1 175 ? 1.939 -10.972 1.281 1.00 98.50 175 VAL A C 1
ATOM 1301 O O . VAL A 1 175 ? 0.989 -11.596 1.748 1.00 98.50 175 VAL A O 1
ATOM 1304 N N . ASN A 1 176 ? 1.919 -9.674 0.984 1.00 98.56 176 ASN A N 1
ATOM 1305 C CA . ASN A 1 176 ? 0.795 -8.774 1.208 1.00 98.56 176 ASN A CA 1
ATOM 1306 C C . ASN A 1 176 ? 0.154 -9.022 2.585 1.00 98.56 176 ASN A C 1
ATOM 1308 O O . ASN A 1 176 ? -1.026 -9.382 2.668 1.00 98.56 176 ASN A O 1
ATOM 1312 N N . PRO A 1 177 ? 0.952 -8.934 3.669 1.00 98.75 177 PRO A N 1
ATOM 1313 C CA . PRO A 1 177 ? 0.538 -9.393 4.985 1.00 98.75 177 PRO A CA 1
ATOM 1314 C C . PRO A 1 177 ? -0.730 -8.683 5.446 1.00 98.75 177 PRO A C 1
ATOM 1316 O O . PRO A 1 177 ? -0.917 -7.489 5.213 1.00 98.75 177 PRO A O 1
ATOM 1319 N N . THR A 1 178 ? -1.594 -9.407 6.150 1.00 98.75 178 THR A N 1
ATOM 1320 C CA . THR A 1 178 ? -2.675 -8.749 6.882 1.00 98.75 178 THR A CA 1
ATOM 1321 C C . THR A 1 178 ? -2.079 -8.059 8.101 1.00 98.75 178 THR A C 1
ATOM 1323 O O . THR A 1 178 ? -1.477 -8.713 8.950 1.00 98.75 178 THR A O 1
ATOM 1326 N N . LEU A 1 179 ? -2.221 -6.740 8.171 1.00 98.38 179 LEU A N 1
ATOM 1327 C CA . LEU A 1 179 ? -1.732 -5.924 9.277 1.00 98.38 179 LEU A CA 1
ATOM 1328 C C . LEU A 1 179 ? -2.861 -5.764 10.292 1.00 98.38 179 LEU A C 1
ATOM 1330 O O . LEU A 1 179 ? -3.921 -5.258 9.939 1.00 98.38 179 LEU A O 1
ATOM 1334 N N . VAL A 1 180 ? -2.654 -6.213 11.529 1.00 97.38 180 VAL A N 1
ATOM 1335 C CA . VAL A 1 180 ? -3.692 -6.204 12.571 1.00 97.38 180 VAL A CA 1
ATOM 1336 C C . VAL A 1 180 ? -3.295 -5.256 13.692 1.00 97.38 180 VAL A C 1
ATOM 1338 O O . VAL A 1 180 ? -2.192 -5.373 14.236 1.00 97.38 180 VAL A O 1
ATOM 1341 N N . VAL A 1 181 ? -4.199 -4.345 14.052 1.00 96.56 181 VAL A N 1
ATOM 1342 C CA . VAL A 1 181 ? -4.006 -3.366 15.129 1.00 96.56 181 VAL A CA 1
ATOM 1343 C C . VAL A 1 181 ? -5.264 -3.222 15.984 1.00 96.56 181 VAL A C 1
ATOM 1345 O O . VAL A 1 181 ? -6.379 -3.480 15.531 1.00 96.56 181 VAL A O 1
ATOM 1348 N N . ALA A 1 182 ? -5.084 -2.784 17.230 1.00 95.88 182 ALA A N 1
ATOM 1349 C CA . ALA A 1 182 ? -6.200 -2.419 18.098 1.00 95.88 182 ALA A CA 1
ATOM 1350 C C . ALA A 1 182 ? -6.618 -0.955 17.862 1.00 95.88 182 ALA A C 1
ATOM 1352 O O . ALA A 1 182 ? -5.769 -0.126 17.511 1.00 95.88 182 ALA A O 1
ATOM 1353 N N . PRO A 1 183 ? -7.886 -0.584 18.098 1.00 95.50 183 PRO A N 1
ATOM 1354 C CA . PRO A 1 183 ? -8.273 0.821 18.130 1.00 95.50 183 PRO A CA 1
ATOM 1355 C C . PRO A 1 183 ? -7.468 1.604 19.177 1.00 95.50 183 PRO A C 1
ATOM 1357 O O . PRO A 1 183 ? -7.126 1.073 20.231 1.00 95.50 183 PRO A O 1
ATOM 1360 N N . GLY A 1 184 ? -7.156 2.867 18.887 1.00 94.50 184 GLY A N 1
ATOM 1361 C CA . GLY A 1 184 ? -6.285 3.717 19.708 1.00 94.50 184 GLY A CA 1
ATOM 1362 C C . GLY A 1 184 ? -4.790 3.589 19.392 1.00 94.50 184 GLY A C 1
ATOM 1363 O O . GLY A 1 184 ? -3.999 4.368 19.918 1.00 94.50 184 GLY A O 1
ATOM 1364 N N . THR A 1 185 ? -4.395 2.650 18.526 1.00 96.00 185 THR A N 1
ATOM 1365 C CA . THR A 1 185 ? -2.987 2.430 18.161 1.00 96.00 185 THR A CA 1
ATOM 1366 C C . THR A 1 185 ? -2.475 3.527 17.225 1.00 96.00 185 THR A C 1
ATOM 1368 O O . THR A 1 185 ? -3.105 3.842 16.213 1.00 96.00 185 THR A O 1
ATOM 1371 N N . MET A 1 186 ? -1.288 4.060 17.514 1.00 97.06 186 MET A N 1
ATOM 1372 C CA . MET A 1 186 ? -0.492 4.840 16.570 1.00 97.06 186 MET A CA 1
ATOM 1373 C C . MET A 1 186 ? 0.313 3.888 15.681 1.00 97.06 186 MET A C 1
ATOM 1375 O O . MET A 1 186 ? 1.239 3.214 16.130 1.00 97.06 186 MET A O 1
ATOM 1379 N N . VAL A 1 187 ? -0.039 3.820 14.406 1.00 98.06 187 VAL A N 1
ATOM 1380 C CA . VAL A 1 187 ? 0.612 2.950 13.426 1.00 98.06 187 VAL A CA 1
ATOM 1381 C C . VAL A 1 187 ? 1.753 3.698 12.760 1.00 98.06 187 VAL A C 1
ATOM 1383 O O . VAL A 1 187 ? 1.540 4.787 12.235 1.00 98.06 187 VAL A O 1
ATOM 1386 N N . ARG A 1 188 ? 2.949 3.100 12.736 1.00 98.44 188 ARG A N 1
ATOM 1387 C CA . ARG A 1 188 ? 4.078 3.525 11.897 1.00 98.44 188 ARG A CA 1
ATOM 1388 C C . ARG A 1 188 ? 4.323 2.461 10.831 1.00 98.44 188 ARG A C 1
ATOM 1390 O O . ARG A 1 188 ? 4.763 1.359 11.143 1.00 98.44 188 ARG A O 1
ATOM 1397 N N . ALA A 1 189 ? 4.035 2.781 9.576 1.00 98.62 189 ALA A N 1
ATOM 1398 C CA . ALA A 1 189 ? 4.285 1.889 8.450 1.00 98.62 189 ALA A CA 1
ATOM 1399 C C . ALA A 1 189 ? 5.513 2.368 7.670 1.00 98.62 189 ALA A C 1
ATOM 1401 O O . ALA A 1 189 ? 5.571 3.516 7.230 1.00 98.62 189 ALA A O 1
ATOM 1402 N N . ILE A 1 190 ? 6.491 1.482 7.505 1.00 98.88 190 ILE A N 1
ATOM 1403 C CA . ILE A 1 190 ? 7.744 1.727 6.796 1.00 98.88 190 ILE A CA 1
ATOM 1404 C C . ILE A 1 190 ? 7.712 0.936 5.497 1.00 98.88 190 ILE A C 1
ATOM 1406 O O . ILE A 1 190 ? 7.519 -0.279 5.504 1.00 98.88 190 ILE A O 1
ATOM 1410 N N . LEU A 1 191 ? 7.944 1.622 4.387 1.00 98.88 191 LEU A N 1
ATOM 1411 C CA . LEU A 1 191 ? 8.133 1.021 3.081 1.00 98.88 191 LEU A CA 1
ATOM 1412 C C . LEU A 1 191 ? 9.623 1.002 2.737 1.00 98.88 191 LEU A C 1
ATOM 1414 O O . LEU A 1 191 ? 10.293 2.032 2.803 1.00 98.88 191 LEU A O 1
ATOM 1418 N N . VAL A 1 192 ? 10.124 -0.159 2.325 1.00 98.88 192 VAL A N 1
ATOM 1419 C CA . VAL A 1 192 ? 11.466 -0.343 1.766 1.00 98.88 192 VAL A CA 1
ATOM 1420 C C . VAL A 1 192 ? 11.328 -0.762 0.311 1.00 98.88 192 VAL A C 1
ATOM 1422 O O . VAL A 1 192 ? 10.706 -1.779 0.010 1.00 98.88 192 VAL A O 1
ATOM 1425 N N . ASN A 1 193 ? 11.933 -0.012 -0.601 1.00 98.81 193 ASN A N 1
ATOM 1426 C CA . ASN A 1 193 ? 11.948 -0.370 -2.011 1.00 98.81 193 ASN A CA 1
ATOM 1427 C C . ASN A 1 193 ? 12.967 -1.500 -2.257 1.00 98.81 193 ASN A C 1
ATOM 1429 O O . ASN A 1 193 ? 14.175 -1.270 -2.210 1.00 98.81 193 ASN A O 1
ATOM 1433 N N . GLY A 1 194 ? 12.504 -2.731 -2.477 1.00 98.56 194 GLY A N 1
ATOM 1434 C CA . GLY A 1 194 ? 13.372 -3.899 -2.651 1.00 98.56 194 GLY A CA 1
ATOM 1435 C C . GLY A 1 194 ? 13.710 -4.248 -4.102 1.00 98.56 194 GLY A C 1
ATOM 1436 O O . GLY A 1 194 ? 14.752 -4.866 -4.350 1.00 98.56 194 GLY A O 1
ATOM 1437 N N . ASP A 1 195 ? 12.877 -3.836 -5.053 1.00 97.69 195 ASP A N 1
ATOM 1438 C CA . ASP A 1 195 ? 12.943 -4.189 -6.479 1.00 97.69 195 ASP A CA 1
ATOM 1439 C C . ASP A 1 195 ? 13.487 -3.060 -7.375 1.00 97.69 195 ASP A C 1
ATOM 1441 O O . ASP A 1 195 ? 13.954 -3.330 -8.482 1.00 97.69 195 ASP A O 1
ATOM 1445 N N . GLY A 1 196 ? 13.538 -1.820 -6.885 1.00 97.44 196 GLY A N 1
ATOM 1446 C CA . GLY A 1 196 ? 14.044 -0.651 -7.609 1.00 97.44 196 GLY A CA 1
ATOM 1447 C C . GLY A 1 196 ? 13.046 -0.041 -8.597 1.00 97.44 196 GLY A C 1
ATOM 1448 O O . GLY A 1 196 ? 13.455 0.733 -9.461 1.00 97.44 196 GLY A O 1
ATOM 1449 N N . ILE A 1 197 ? 11.764 -0.396 -8.495 1.00 97.75 197 ILE A N 1
ATOM 1450 C CA . ILE A 1 197 ? 10.660 0.210 -9.251 1.00 97.75 197 ILE A CA 1
ATOM 1451 C C . ILE A 1 197 ? 10.013 1.286 -8.362 1.00 97.75 197 ILE A C 1
ATOM 1453 O O . ILE A 1 197 ? 10.131 1.228 -7.145 1.00 97.75 197 ILE A O 1
ATOM 1457 N N . THR A 1 198 ? 9.383 2.327 -8.914 1.00 98.62 198 THR A N 1
ATOM 1458 C CA . THR A 1 198 ? 8.737 3.357 -8.078 1.00 98.62 198 THR A CA 1
ATOM 1459 C C . THR A 1 198 ? 7.523 2.802 -7.344 1.00 98.62 198 THR A C 1
ATOM 1461 O O . THR A 1 198 ? 6.604 2.305 -7.980 1.00 98.62 198 THR A O 1
ATOM 1464 N N . HIS A 1 199 ? 7.487 2.947 -6.021 1.00 98.81 199 HIS A N 1
ATOM 1465 C CA . HIS A 1 199 ? 6.369 2.518 -5.185 1.00 98.81 199 HIS A CA 1
ATOM 1466 C C . HIS A 1 199 ? 6.008 3.566 -4.141 1.00 98.81 199 HIS A C 1
ATOM 1468 O O . HIS A 1 199 ? 6.845 4.358 -3.711 1.00 98.81 199 HIS A O 1
ATOM 1474 N N . ASP A 1 200 ? 4.772 3.495 -3.677 1.00 98.81 200 ASP A N 1
ATOM 1475 C CA . ASP A 1 200 ? 4.304 4.094 -2.436 1.00 98.81 200 ASP A CA 1
ATOM 1476 C C . ASP A 1 200 ? 3.558 3.037 -1.607 1.00 98.81 200 ASP A C 1
ATOM 1478 O O . ASP A 1 200 ? 3.484 1.856 -1.969 1.00 98.81 200 ASP A O 1
ATOM 1482 N N . LEU A 1 201 ? 3.041 3.456 -0.459 1.00 98.94 201 LEU A N 1
ATOM 1483 C CA . LEU A 1 201 ? 2.150 2.681 0.389 1.00 98.94 201 LEU A CA 1
ATOM 1484 C C . LEU A 1 201 ? 1.040 3.612 0.866 1.00 98.94 201 LEU A C 1
ATOM 1486 O O . LEU A 1 201 ? 1.327 4.617 1.519 1.00 98.94 201 LEU A O 1
ATOM 1490 N N . PHE A 1 202 ? -0.209 3.275 0.551 1.00 98.88 202 PHE A N 1
ATOM 1491 C CA . PHE A 1 202 ? -1.370 4.095 0.879 1.00 98.88 202 PHE A CA 1
ATOM 1492 C C . PHE A 1 202 ? -2.435 3.312 1.644 1.00 98.88 202 PHE A C 1
ATOM 1494 O O . PHE A 1 202 ? -2.846 2.231 1.227 1.00 98.88 202 PHE A O 1
ATOM 1501 N N . PHE A 1 203 ? -2.908 3.913 2.734 1.00 98.81 203 PHE A N 1
ATOM 1502 C CA . PHE A 1 203 ? -4.036 3.492 3.554 1.00 98.81 203 PHE A CA 1
ATOM 1503 C C . PHE A 1 203 ? -5.198 4.481 3.318 1.00 98.81 203 PHE A C 1
ATOM 1505 O O . PHE A 1 203 ? -5.239 5.535 3.961 1.00 98.81 203 PHE A O 1
ATOM 1512 N N . PRO A 1 204 ? -6.123 4.203 2.377 1.00 98.50 204 PRO A N 1
ATOM 1513 C CA . PRO A 1 204 ? -7.155 5.150 1.948 1.00 98.50 204 PRO A CA 1
ATOM 1514 C C . PRO A 1 204 ? -8.111 5.573 3.062 1.00 98.50 204 PRO A C 1
ATOM 1516 O O . PRO A 1 204 ? -8.385 6.760 3.199 1.00 98.50 204 PRO A O 1
ATOM 1519 N N . ASP A 1 205 ? -8.571 4.632 3.888 1.00 98.25 205 ASP A N 1
ATOM 1520 C CA . ASP A 1 205 ? -9.532 4.898 4.970 1.00 98.25 205 ASP A CA 1
ATOM 1521 C C . ASP A 1 205 ? -8.942 5.721 6.131 1.00 98.25 205 ASP A C 1
ATOM 1523 O O . ASP A 1 205 ? -9.668 6.172 7.017 1.00 98.25 205 ASP A O 1
ATOM 1527 N N . PHE A 1 206 ? -7.625 5.945 6.108 1.00 98.00 206 PHE A N 1
ATOM 1528 C CA . PHE A 1 206 ? -6.878 6.712 7.105 1.00 98.00 206 PHE A CA 1
ATOM 1529 C C . PHE A 1 206 ? -6.212 7.961 6.508 1.00 98.00 206 PHE A C 1
ATOM 1531 O O . PHE A 1 206 ? -5.492 8.654 7.221 1.00 98.00 206 PHE A O 1
ATOM 1538 N N . ASP A 1 207 ? -6.424 8.226 5.210 1.00 97.88 207 ASP A N 1
ATOM 1539 C CA . ASP A 1 207 ? -5.767 9.291 4.435 1.00 97.88 207 ASP A CA 1
ATOM 1540 C C . ASP A 1 207 ? -4.242 9.355 4.658 1.00 97.88 207 ASP A C 1
ATOM 1542 O O . ASP A 1 207 ? -3.625 10.414 4.768 1.00 97.88 207 ASP A O 1
ATOM 1546 N N . ALA A 1 208 ? -3.615 8.182 4.760 1.00 98.50 208 ALA A N 1
ATOM 1547 C CA . ALA A 1 208 ? -2.223 8.053 5.160 1.00 98.50 208 ALA A CA 1
ATOM 1548 C C . ALA A 1 208 ? -1.411 7.389 4.047 1.00 98.50 208 ALA A C 1
ATOM 1550 O O . ALA A 1 208 ? -1.626 6.222 3.722 1.00 98.50 208 ALA A O 1
ATOM 1551 N N . ARG A 1 209 ? -0.455 8.123 3.467 1.00 98.56 209 ARG A N 1
ATOM 1552 C CA . ARG A 1 209 ? 0.475 7.610 2.448 1.00 98.56 209 ARG A CA 1
ATOM 1553 C C . ARG A 1 209 ? 1.930 7.933 2.738 1.00 98.56 209 ARG A C 1
ATOM 1555 O O . ARG A 1 209 ? 2.238 8.978 3.306 1.00 98.56 209 ARG A O 1
ATOM 1562 N N . THR A 1 210 ? 2.818 7.066 2.270 1.00 98.88 210 THR A N 1
ATOM 1563 C CA . THR A 1 210 ? 4.244 7.383 2.154 1.00 98.88 210 THR A CA 1
ATOM 1564 C C . THR A 1 210 ? 4.499 8.312 0.965 1.00 98.88 210 THR A C 1
ATOM 1566 O O . THR A 1 210 ? 3.665 8.451 0.070 1.00 98.88 210 THR A O 1
ATOM 1569 N N . ALA A 1 211 ? 5.691 8.910 0.912 1.00 98.56 211 ALA A N 1
ATOM 1570 C CA . ALA A 1 211 ? 6.213 9.443 -0.343 1.00 98.56 211 ALA A CA 1
ATOM 1571 C C . ALA A 1 211 ? 6.464 8.306 -1.351 1.00 98.56 211 ALA A C 1
ATOM 1573 O O . ALA A 1 211 ? 6.699 7.159 -0.952 1.00 98.56 211 ALA A O 1
ATOM 1574 N N . GLU A 1 212 ? 6.462 8.638 -2.641 1.00 98.69 212 GLU A N 1
ATOM 1575 C CA . GLU A 1 212 ? 6.939 7.732 -3.684 1.00 98.69 212 GLU A CA 1
ATOM 1576 C C . GLU A 1 212 ? 8.459 7.549 -3.576 1.00 98.69 212 GLU A C 1
ATOM 1578 O O . GLU A 1 212 ? 9.220 8.512 -3.430 1.00 98.69 212 GLU A O 1
ATOM 1583 N N . ILE A 1 213 ? 8.911 6.303 -3.667 1.00 98.69 213 ILE A N 1
ATOM 1584 C CA . ILE A 1 213 ? 10.320 5.921 -3.598 1.00 98.69 213 ILE A CA 1
ATOM 1585 C C . ILE A 1 213 ? 10.670 5.021 -4.778 1.00 98.69 213 ILE A C 1
ATOM 1587 O O . ILE A 1 213 ? 10.002 4.024 -5.022 1.00 98.69 213 ILE A O 1
ATOM 1591 N N . GLY A 1 214 ? 11.731 5.357 -5.513 1.00 98.06 214 GLY A N 1
ATOM 1592 C CA . GLY A 1 214 ? 12.106 4.655 -6.751 1.00 98.06 214 GLY A CA 1
ATOM 1593 C C . GLY A 1 214 ? 13.510 4.068 -6.759 1.00 98.06 214 GLY A C 1
ATOM 1594 O O . GLY A 1 214 ? 13.846 3.297 -7.651 1.00 98.06 214 GLY A O 1
ATOM 1595 N N . ARG A 1 215 ? 14.366 4.417 -5.792 1.00 98.44 215 ARG A N 1
ATOM 1596 C CA . ARG A 1 215 ? 15.704 3.819 -5.710 1.00 98.44 215 ARG A CA 1
ATOM 1597 C C . ARG A 1 215 ? 15.644 2.544 -4.883 1.00 98.44 215 ARG A C 1
ATOM 1599 O O . ARG A 1 215 ? 15.011 2.514 -3.832 1.00 98.44 215 ARG A O 1
ATOM 1606 N N . LYS A 1 216 ? 16.375 1.517 -5.311 1.00 98.25 216 LYS A N 1
ATOM 1607 C CA . LYS A 1 216 ? 16.550 0.297 -4.521 1.00 98.25 216 LYS A CA 1
ATOM 1608 C C . LYS A 1 216 ? 17.145 0.620 -3.144 1.00 98.25 216 LYS A C 1
ATOM 1610 O O . LYS A 1 216 ? 18.049 1.448 -3.040 1.00 98.25 216 LYS A O 1
ATOM 1615 N N . GLU A 1 217 ? 16.624 -0.034 -2.113 1.00 98.38 217 GLU A N 1
ATOM 1616 C CA . GLU A 1 217 ? 16.869 0.205 -0.683 1.00 98.38 217 GLU A CA 1
ATOM 1617 C C . GLU A 1 217 ? 16.460 1.593 -0.163 1.00 98.38 217 GLU A C 1
ATOM 1619 O O . GLU A 1 217 ? 16.727 1.915 0.995 1.00 98.38 217 GLU A O 1
ATOM 1624 N N . GLN A 1 218 ? 15.800 2.428 -0.973 1.00 98.69 218 GLN A N 1
ATOM 1625 C CA . GLN A 1 218 ? 15.198 3.656 -0.463 1.00 98.69 218 GLN A CA 1
ATOM 1626 C C . GLN A 1 218 ? 14.071 3.309 0.505 1.00 98.69 218 GLN A C 1
ATOM 1628 O O . GLN A 1 218 ? 13.368 2.312 0.326 1.00 98.69 218 GLN A O 1
ATOM 1633 N N . THR A 1 219 ? 13.888 4.155 1.515 1.00 98.75 219 THR A N 1
ATOM 1634 C CA . THR A 1 219 ? 12.815 4.014 2.491 1.00 98.75 219 THR A CA 1
ATOM 1635 C C . THR A 1 219 ? 11.922 5.245 2.514 1.00 98.75 219 THR A C 1
ATOM 1637 O O . THR A 1 219 ? 12.368 6.367 2.259 1.00 98.75 219 THR A O 1
ATOM 1640 N N . ALA A 1 220 ? 10.651 5.024 2.822 1.00 98.62 220 ALA A N 1
ATOM 1641 C CA . ALA A 1 220 ? 9.706 6.059 3.205 1.00 98.62 220 ALA A CA 1
ATOM 1642 C C . ALA A 1 220 ? 8.813 5.525 4.323 1.00 98.62 220 ALA A C 1
ATOM 1644 O O . ALA A 1 220 ? 8.681 4.317 4.504 1.00 98.62 220 ALA A O 1
ATOM 1645 N N . GLU A 1 221 ? 8.204 6.423 5.083 1.00 98.62 221 GLU A N 1
ATOM 1646 C CA . GLU A 1 221 ? 7.344 6.057 6.200 1.00 98.62 221 GLU A CA 1
ATOM 1647 C C . GLU A 1 221 ? 6.091 6.919 6.234 1.00 98.62 221 GLU A C 1
ATOM 1649 O O . GLU A 1 221 ? 6.064 8.029 5.701 1.00 98.62 221 GLU A O 1
ATOM 1654 N N . VAL A 1 222 ? 5.057 6.389 6.875 1.00 98.69 222 VAL A N 1
ATOM 1655 C CA . VAL A 1 222 ? 3.838 7.114 7.209 1.00 98.69 222 VAL A CA 1
ATOM 1656 C C . VAL A 1 222 ? 3.401 6.732 8.616 1.00 98.69 222 VAL A C 1
ATOM 1658 O O . VAL A 1 222 ? 3.563 5.587 9.041 1.00 98.69 222 VAL A O 1
ATOM 1661 N N . THR A 1 223 ? 2.874 7.704 9.357 1.00 98.31 223 THR A N 1
ATOM 1662 C CA . THR A 1 223 ? 2.317 7.491 10.694 1.00 98.31 223 THR A CA 1
ATOM 1663 C C . THR A 1 223 ? 0.894 8.019 10.750 1.00 98.31 223 THR A C 1
ATOM 1665 O O . THR A 1 223 ? 0.627 9.112 10.255 1.00 98.31 223 THR A O 1
ATOM 1668 N N . PHE A 1 224 ? -0.007 7.255 11.357 1.00 98.31 224 PHE A N 1
ATOM 1669 C CA . PHE A 1 224 ? -1.396 7.648 11.580 1.00 98.31 224 PHE A CA 1
ATOM 1670 C C . PHE A 1 224 ? -1.948 6.967 12.833 1.00 98.31 224 PHE A C 1
ATOM 1672 O O . PHE A 1 224 ? -1.427 5.946 13.278 1.00 98.31 224 PHE A O 1
ATOM 1679 N N . THR A 1 225 ? -2.999 7.536 13.413 1.00 96.94 225 THR A N 1
ATOM 1680 C CA . THR A 1 225 ? -3.652 6.982 14.603 1.00 96.94 225 THR A CA 1
ATOM 1681 C C . THR A 1 225 ? -4.976 6.356 14.212 1.00 96.94 225 THR 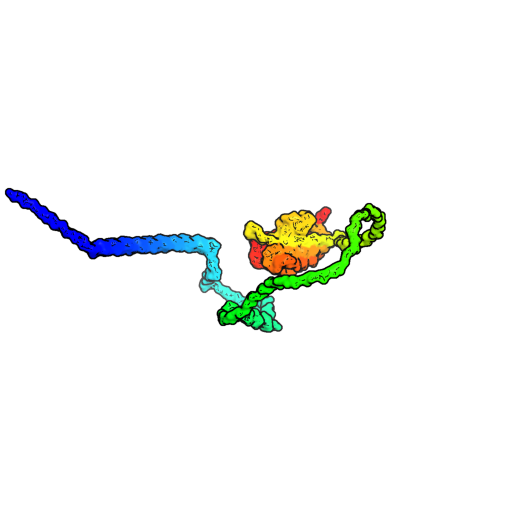A C 1
ATOM 1683 O O . THR A 1 225 ? -5.775 6.988 13.526 1.00 96.94 225 THR A O 1
ATOM 1686 N N . VAL A 1 226 ? -5.213 5.135 14.681 1.00 96.56 226 VAL A N 1
ATOM 1687 C CA . VAL A 1 226 ? -6.493 4.447 14.524 1.00 96.56 226 VAL A CA 1
ATOM 1688 C C . VAL A 1 226 ? -7.423 4.852 15.659 1.00 96.56 226 VAL A C 1
ATOM 1690 O O . VAL A 1 226 ? -7.064 4.732 16.830 1.00 96.56 226 VAL A O 1
ATOM 1693 N N . THR A 1 227 ? -8.624 5.315 15.341 1.00 93.88 227 THR A N 1
ATOM 1694 C CA . THR A 1 227 ? -9.628 5.712 16.334 1.00 93.88 227 THR A CA 1
ATOM 1695 C C . THR A 1 227 ? -10.609 4.576 16.642 1.00 93.88 227 THR A C 1
ATOM 1697 O O . THR A 1 227 ? -10.693 3.577 15.929 1.00 93.88 227 THR A O 1
ATOM 1700 N N . ALA A 1 228 ? -11.350 4.703 17.748 1.00 91.19 228 ALA A N 1
ATOM 1701 C CA . ALA A 1 228 ? -12.312 3.691 18.201 1.00 91.19 228 ALA A CA 1
ATOM 1702 C C . ALA A 1 228 ? -13.451 3.427 17.198 1.00 91.19 228 ALA A C 1
ATOM 1704 O O . ALA A 1 228 ? -13.992 2.328 17.151 1.00 91.19 228 ALA A O 1
ATOM 1705 N N . ASP A 1 229 ? -13.808 4.421 16.389 1.00 93.19 229 ASP A N 1
ATOM 1706 C CA . ASP A 1 229 ? -14.833 4.342 15.348 1.00 93.19 229 ASP A CA 1
ATOM 1707 C C . ASP A 1 229 ? -14.334 3.723 14.031 1.00 93.19 229 ASP A C 1
ATOM 1709 O O . ASP A 1 229 ? -15.139 3.448 13.146 1.00 93.19 229 ASP A O 1
ATOM 1713 N N . GLN A 1 230 ? -13.035 3.433 13.914 1.00 94.25 230 GLN A N 1
ATOM 1714 C CA . GLN A 1 230 ? -12.417 2.824 12.732 1.00 94.25 230 GLN A CA 1
ATOM 1715 C C . GLN A 1 230 ? -12.238 1.303 12.868 1.00 94.25 230 GLN A C 1
ATOM 1717 O O . GLN A 1 230 ? -11.305 0.743 12.306 1.00 94.25 230 GLN A O 1
ATOM 1722 N N . VAL A 1 231 ? -13.105 0.606 13.609 1.00 96.31 231 VAL A N 1
ATOM 1723 C CA . VAL A 1 231 ? -13.102 -0.870 13.667 1.00 96.31 231 VAL A CA 1
ATOM 1724 C C . VAL A 1 231 ? -13.595 -1.444 12.339 1.00 96.31 231 VAL A C 1
ATOM 1726 O O . VAL A 1 231 ? -14.668 -1.081 11.859 1.00 96.31 231 VAL A O 1
ATOM 1729 N N . GLY A 1 232 ? -12.840 -2.374 11.755 1.00 97.38 232 GLY A N 1
ATOM 1730 C CA . GLY A 1 232 ? -13.206 -2.988 10.484 1.00 97.38 232 GLY A CA 1
ATOM 1731 C C . GLY A 1 232 ? -12.045 -3.619 9.724 1.00 97.38 232 GLY A C 1
ATOM 1732 O O . GLY A 1 232 ? -10.931 -3.767 10.227 1.00 97.38 232 GLY A O 1
ATOM 1733 N N . THR A 1 233 ? -12.337 -4.008 8.484 1.00 98.38 233 THR A N 1
ATOM 1734 C CA . THR A 1 233 ? -11.357 -4.501 7.514 1.00 98.38 233 THR A CA 1
ATOM 1735 C C . THR A 1 233 ? -11.213 -3.476 6.402 1.00 98.38 233 THR A C 1
ATOM 1737 O O . THR A 1 233 ? -12.183 -3.137 5.730 1.00 98.38 233 THR A O 1
ATOM 1740 N N . PHE A 1 234 ? -9.985 -3.022 6.211 1.00 98.62 234 PHE A N 1
ATOM 1741 C CA . PHE A 1 234 ? -9.572 -2.017 5.247 1.00 98.62 234 PHE A CA 1
ATOM 1742 C C . PHE A 1 234 ? -8.490 -2.595 4.341 1.00 98.62 234 PHE A C 1
ATOM 1744 O O . PHE A 1 234 ? -8.020 -3.723 4.528 1.00 98.62 234 PHE A O 1
ATOM 1751 N N . VAL A 1 235 ? -8.071 -1.806 3.362 1.00 98.69 235 VAL A N 1
ATOM 1752 C CA . VAL A 1 235 ? -7.001 -2.180 2.437 1.00 98.69 235 VAL A CA 1
ATOM 1753 C C . VAL A 1 235 ? -5.826 -1.227 2.564 1.00 98.69 235 VAL A C 1
ATOM 1755 O O . VAL A 1 235 ? -5.975 -0.087 2.993 1.00 98.69 235 VAL A O 1
ATOM 1758 N N . TYR A 1 236 ? -4.660 -1.689 2.139 1.00 98.88 236 TYR A N 1
ATOM 1759 C CA . TYR A 1 236 ? -3.542 -0.830 1.783 1.00 98.88 236 TYR A CA 1
ATOM 1760 C C . TYR A 1 236 ? -3.000 -1.266 0.424 1.00 98.88 236 TYR A C 1
ATOM 1762 O O . TYR A 1 236 ? -3.003 -2.458 0.109 1.00 98.88 236 TYR A O 1
ATOM 1770 N N . TYR A 1 237 ? -2.559 -0.323 -0.402 1.00 98.88 237 TYR A N 1
ATOM 1771 C CA . TYR A 1 237 ? -2.093 -0.629 -1.756 1.00 98.88 237 TYR A CA 1
ATOM 1772 C C . TYR A 1 237 ? -1.114 0.419 -2.294 1.00 98.88 237 TYR A C 1
ATOM 1774 O O . TYR A 1 237 ? -0.986 1.509 -1.731 1.00 98.88 237 TYR A O 1
ATOM 1782 N N . CYS A 1 238 ? -0.448 0.088 -3.404 1.00 98.81 238 CYS A N 1
ATOM 1783 C CA . CYS A 1 238 ? 0.364 1.037 -4.166 1.00 98.81 238 CYS A CA 1
ATOM 1784 C C . CYS A 1 238 ? -0.513 1.817 -5.151 1.00 98.81 238 CYS A C 1
ATOM 1786 O O . CYS A 1 238 ? -1.260 1.219 -5.928 1.00 98.81 238 CYS A O 1
ATOM 1788 N N . THR A 1 239 ? -0.436 3.146 -5.133 1.00 98.75 239 THR A N 1
ATOM 1789 C CA . THR A 1 239 ? -1.283 4.033 -5.947 1.00 98.75 239 THR A CA 1
ATOM 1790 C C . THR A 1 239 ? -0.778 4.229 -7.376 1.00 98.75 239 THR A C 1
ATOM 1792 O O . THR A 1 239 ? -1.502 4.771 -8.214 1.00 98.75 239 THR A O 1
ATOM 1795 N N . LEU A 1 240 ? 0.436 3.757 -7.668 1.00 98.50 240 LEU A N 1
ATOM 1796 C CA . LEU A 1 240 ? 1.066 3.859 -8.980 1.00 98.50 240 LEU A CA 1
ATOM 1797 C C . LEU A 1 240 ? 0.257 3.053 -10.020 1.00 98.50 240 LEU A C 1
ATOM 1799 O O . LEU A 1 240 ? -0.163 1.924 -9.736 1.00 98.50 240 LEU A O 1
ATOM 1803 N N . PRO A 1 241 ? 0.033 3.592 -11.234 1.00 98.19 241 PRO A N 1
ATOM 1804 C CA . PRO A 1 241 ? -0.799 2.940 -12.244 1.00 98.19 241 PRO A CA 1
ATOM 1805 C C . PRO A 1 241 ? -0.353 1.506 -12.560 1.00 98.19 241 PRO A C 1
ATOM 1807 O O . PRO A 1 241 ? 0.796 1.276 -12.932 1.00 98.19 241 PRO A O 1
ATOM 1810 N N . GLY A 1 242 ? -1.267 0.538 -12.461 1.00 98.00 242 GLY A N 1
ATOM 1811 C CA . GLY A 1 242 ? -0.999 -0.869 -12.771 1.00 98.00 242 GLY A CA 1
ATOM 1812 C C . GLY A 1 242 ? -0.410 -1.680 -11.612 1.00 98.00 242 GLY A C 1
ATOM 1813 O O . GLY A 1 242 ? -0.408 -2.909 -11.680 1.00 98.00 242 GLY A O 1
ATOM 1814 N N . HIS A 1 243 ? 0.092 -1.041 -10.551 1.00 98.38 243 HIS A N 1
ATOM 1815 C CA . HIS A 1 243 ? 0.791 -1.738 -9.465 1.00 98.38 243 HIS A CA 1
ATOM 1816 C C . HIS A 1 243 ? -0.180 -2.529 -8.591 1.00 98.38 243 HIS A C 1
ATOM 1818 O O . HIS A 1 243 ? 0.048 -3.705 -8.290 1.00 98.38 243 HIS A O 1
ATOM 1824 N N . ARG A 1 244 ? -1.311 -1.909 -8.244 1.00 98.31 244 ARG A N 1
ATOM 1825 C CA . ARG A 1 244 ? -2.402 -2.567 -7.525 1.00 98.31 244 ARG A CA 1
ATOM 1826 C C . ARG A 1 244 ? -2.962 -3.742 -8.327 1.00 98.31 244 ARG A C 1
ATOM 1828 O O . ARG A 1 244 ? -3.120 -4.834 -7.788 1.00 98.31 244 ARG A O 1
ATOM 1835 N N . GLU A 1 245 ? -3.196 -3.553 -9.623 1.00 98.19 245 GLU A N 1
ATOM 1836 C CA . GLU A 1 245 ? -3.698 -4.585 -10.537 1.00 98.19 245 GLU A CA 1
ATOM 1837 C C . GLU A 1 245 ? -2.703 -5.743 -10.708 1.00 98.19 245 GLU A C 1
ATOM 1839 O O . GLU A 1 245 ? -3.110 -6.896 -10.863 1.00 98.19 245 GLU A O 1
ATOM 1844 N N . ALA A 1 246 ? -1.400 -5.458 -10.623 1.00 97.88 246 ALA A N 1
ATOM 1845 C CA . ALA A 1 246 ? -0.340 -6.462 -10.599 1.00 97.88 246 ALA A CA 1
ATOM 1846 C C . ALA A 1 246 ? -0.242 -7.226 -9.264 1.00 97.88 246 ALA A C 1
ATOM 1848 O O . ALA A 1 246 ? 0.520 -8.193 -9.170 1.00 97.88 246 ALA A O 1
ATOM 1849 N N . GLY A 1 247 ? -1.032 -6.845 -8.255 1.00 97.81 247 GLY A N 1
ATOM 1850 C CA . GLY A 1 247 ? -1.175 -7.557 -6.987 1.00 97.81 247 GLY A CA 1
ATOM 1851 C C . GLY A 1 247 ? -0.613 -6.834 -5.766 1.00 97.81 247 GLY A C 1
ATOM 1852 O O . GLY A 1 247 ? -0.548 -7.455 -4.706 1.00 97.81 247 GLY A O 1
ATOM 1853 N N . GLN A 1 248 ? -0.217 -5.563 -5.876 1.00 98.69 248 GLN A N 1
ATOM 1854 C CA . GLN A 1 248 ? 0.411 -4.825 -4.779 1.00 98.69 248 GLN A CA 1
ATOM 1855 C C . GLN A 1 248 ? -0.639 -4.218 -3.829 1.00 98.69 248 GLN A C 1
ATOM 1857 O O . GLN A 1 248 ? -0.812 -3.002 -3.741 1.00 98.69 248 GLN A O 1
ATOM 1862 N N . GLU A 1 249 ? -1.367 -5.100 -3.142 1.00 98.81 249 GLU A N 1
ATOM 1863 C CA . GLU A 1 249 ? -2.446 -4.794 -2.197 1.00 98.81 249 GLU A CA 1
ATOM 1864 C C . GLU A 1 249 ? -2.459 -5.813 -1.051 1.00 98.81 249 GLU A C 1
ATOM 1866 O O . GLU A 1 249 ? -2.331 -7.014 -1.295 1.00 98.81 249 GLU A O 1
ATOM 1871 N N . GLY A 1 250 ? -2.680 -5.349 0.181 1.00 98.69 250 GLY A N 1
ATOM 1872 C CA . GLY A 1 250 ? -2.953 -6.195 1.342 1.00 98.69 250 GLY A CA 1
ATOM 1873 C C . GLY A 1 250 ? -4.081 -5.653 2.223 1.00 98.69 250 GLY A C 1
ATOM 1874 O O . GLY A 1 250 ? -4.685 -4.618 1.937 1.00 98.69 250 GLY A O 1
ATOM 1875 N N . GLN A 1 251 ? -4.381 -6.379 3.302 1.00 98.69 251 GLN A N 1
ATOM 1876 C CA . GLN A 1 251 ? -5.465 -6.047 4.233 1.00 98.69 251 GLN A CA 1
ATOM 1877 C C . GLN A 1 251 ? -4.946 -5.374 5.504 1.00 98.69 251 GLN A C 1
ATOM 1879 O O . GLN A 1 251 ? -3.929 -5.778 6.065 1.00 98.69 251 GLN A O 1
ATOM 1884 N N . PHE A 1 252 ? -5.696 -4.401 6.005 1.00 98.69 252 PHE A N 1
ATOM 1885 C CA . PHE A 1 252 ? -5.470 -3.749 7.288 1.00 98.69 252 PHE A CA 1
ATOM 1886 C C . PHE A 1 252 ? -6.702 -3.960 8.173 1.00 98.69 252 PHE A C 1
ATOM 1888 O O . PHE A 1 252 ? -7.796 -3.529 7.825 1.00 98.69 252 PHE A O 1
ATOM 1895 N N . ILE A 1 253 ? -6.555 -4.670 9.288 1.00 98.25 253 ILE A N 1
ATOM 1896 C CA . ILE A 1 253 ? -7.651 -5.010 10.197 1.00 98.25 253 ILE A CA 1
ATOM 1897 C C . ILE A 1 253 ? -7.495 -4.219 11.487 1.00 98.25 253 ILE A C 1
ATOM 1899 O O . ILE A 1 253 ? -6.476 -4.307 12.172 1.00 98.25 253 ILE A O 1
ATOM 1903 N N . VAL A 1 254 ? -8.559 -3.508 11.837 1.00 97.88 254 VAL A N 1
ATOM 1904 C CA . VAL A 1 254 ? -8.728 -2.882 13.140 1.00 97.88 254 VAL A CA 1
ATOM 1905 C C . VAL A 1 254 ? -9.774 -3.677 13.905 1.00 97.88 254 VAL A C 1
ATOM 1907 O O . VAL A 1 254 ? -10.942 -3.708 13.515 1.00 97.88 254 VAL A O 1
ATOM 1910 N N . SER A 1 255 ? -9.373 -4.311 15.001 1.00 95.31 255 SER A N 1
ATOM 1911 C CA . SER A 1 255 ? -10.285 -5.078 15.851 1.00 95.31 255 SER A CA 1
ATOM 1912 C C . SER A 1 255 ? -9.917 -4.947 17.321 1.00 95.31 255 SER A C 1
ATOM 1914 O O . SER A 1 255 ? -8.745 -4.806 17.670 1.00 95.31 255 SER A O 1
ATOM 1916 N N . GLU A 1 256 ? -10.916 -5.031 18.198 1.00 85.75 256 GLU A N 1
ATOM 1917 C CA . GLU A 1 256 ? -10.665 -5.246 19.624 1.00 85.75 256 GLU A CA 1
ATOM 1918 C C . GLU A 1 256 ? -9.934 -6.590 19.795 1.00 85.75 256 GLU A C 1
ATOM 1920 O O . GLU A 1 256 ? -10.269 -7.567 19.119 1.00 85.75 256 GLU A O 1
ATOM 1925 N N . ARG A 1 257 ? -8.875 -6.610 20.614 1.00 61.03 257 ARG A N 1
ATOM 1926 C CA . ARG A 1 257 ? -8.138 -7.841 20.937 1.00 61.03 257 ARG A CA 1
ATOM 1927 C C . ARG A 1 257 ? -8.959 -8.772 21.819 1.00 61.03 257 ARG A C 1
ATOM 1929 O O . ARG A 1 257 ? -9.655 -8.252 22.718 1.00 61.03 257 ARG A O 1
#

Foldseek 3Di:
DDDDDDDPPDPDDPVNVVVVVVVVVVVVVVVVVVVVVVVVVVVVVVVCVVDVDPPPDDPPDPPDDDDDDPDDPDPPPPPDPPVVVVVVVVVPPDDDDDDDDDDDDDDDDDDDDDDDDDDDDDDDDDDDDDDDDDDDDDDDDPDDPPQEDEWEWEWDAPPQAIWTQTPDDPRHRPTQDAAEDEAFHKYKYKYFYAPQAWWKKDFPVFRWIWDIDRGHRDMTMTIGHGHPVNADKGKMATPPPCNVVSPHMHIYGYDHD